Protein AF-A0A3S0G216-F1 (afdb_monomer_lite)

Sequence (243 aa):
MRAVVQGISPVDYKRHALHDLQRDWPETNCYVDLWIEVLSALGHDPVAGLGFTVRQDFQGDQFTFFKFPAADLEALYGAEVLELSIFDDVIGHIEAQVARGRLPMIELDGYYLPDTKGLSYRAEHTKTTVGVNIIDRAAGRLEYFHNAGYFALEGEDFDGLFRRLDSQRDVPDALFPYTEFVKFGPLQRPADLVASAVKLLQRHLARRPAANPIRAYKAAFETHAARLVAAPPAFFHKYTFNV

Structure (mmCIF, N/CA/C/O backbone):
data_AF-A0A3S0G216-F1
#
_entry.id   AF-A0A3S0G216-F1
#
loop_
_atom_site.group_PDB
_atom_site.id
_atom_site.type_symbol
_atom_site.label_atom_id
_atom_site.label_alt_id
_atom_site.label_comp_id
_atom_site.label_asym_id
_atom_site.label_entity_id
_atom_site.label_seq_id
_atom_site.pdbx_PDB_ins_code
_atom_site.Cartn_x
_atom_site.Cartn_y
_atom_site.Cartn_z
_atom_site.occupancy
_atom_site.B_iso_or_equiv
_atom_site.auth_seq_id
_atom_site.auth_comp_id
_atom_site.auth_asym_id
_atom_site.auth_atom_id
_atom_site.pdbx_PDB_model_num
ATOM 1 N N . MET A 1 1 ? -19.139 -11.711 12.186 1.00 69.44 1 MET A N 1
ATOM 2 C CA . MET A 1 1 ? -18.564 -10.691 11.282 1.00 69.44 1 MET A CA 1
ATOM 3 C C . MET A 1 1 ? -18.179 -11.363 9.975 1.00 69.44 1 MET A C 1
ATOM 5 O O . MET A 1 1 ? -17.770 -12.518 10.016 1.00 69.44 1 MET A O 1
ATOM 9 N N . ARG A 1 2 ? -18.357 -10.699 8.829 1.00 86.44 2 ARG A N 1
ATOM 10 C CA . ARG A 1 2 ? -17.951 -11.242 7.524 1.00 86.44 2 ARG A CA 1
ATOM 11 C C . ARG A 1 2 ? -16.538 -10.753 7.213 1.00 86.44 2 ARG A C 1
ATOM 13 O O . ARG A 1 2 ? -16.334 -9.549 7.181 1.00 86.44 2 ARG A O 1
ATOM 20 N N . ALA A 1 3 ? -15.608 -11.674 6.982 1.00 95.06 3 ALA A N 1
ATOM 21 C CA . ALA A 1 3 ? -14.298 -11.350 6.422 1.00 95.06 3 ALA A CA 1
ATOM 22 C C . ALA A 1 3 ? -14.355 -11.276 4.889 1.00 95.06 3 ALA A C 1
ATOM 24 O O . ALA A 1 3 ? -15.171 -11.959 4.258 1.00 95.06 3 ALA A O 1
ATOM 25 N N . VAL A 1 4 ? -13.494 -10.464 4.280 1.00 96.88 4 VAL A N 1
ATOM 26 C CA . VAL A 1 4 ? -13.333 -10.437 2.820 1.00 96.88 4 VAL A CA 1
ATOM 27 C C . VAL A 1 4 ? -12.508 -11.645 2.366 1.00 96.88 4 VAL A C 1
ATOM 29 O O . VAL A 1 4 ? -12.975 -12.453 1.564 1.00 96.88 4 VAL A O 1
ATOM 32 N N . VAL A 1 5 ? -11.324 -11.808 2.950 1.00 96.00 5 VAL A N 1
ATOM 33 C CA . VAL A 1 5 ? -10.427 -12.959 2.845 1.00 96.00 5 VAL A CA 1
ATOM 34 C C . VAL A 1 5 ? -10.669 -13.875 4.043 1.00 96.00 5 VAL A C 1
ATOM 36 O O . VAL A 1 5 ? -10.611 -13.449 5.197 1.00 96.00 5 VAL A O 1
ATOM 39 N N . GLN A 1 6 ? -10.988 -15.135 3.761 1.00 94.38 6 G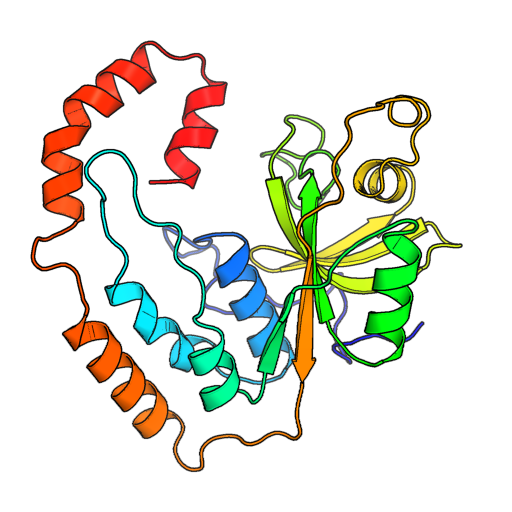LN A N 1
ATOM 40 C CA . GLN A 1 6 ? -11.402 -16.131 4.752 1.00 94.38 6 GLN A CA 1
ATOM 41 C C . GLN A 1 6 ? -10.229 -17.012 5.191 1.00 94.38 6 GLN A C 1
ATOM 43 O O . GLN A 1 6 ? -9.283 -17.209 4.436 1.00 94.38 6 GLN A O 1
ATOM 48 N N . GLY A 1 7 ? -10.334 -17.614 6.380 1.00 93.75 7 GLY A N 1
ATOM 49 C CA . GLY A 1 7 ? -9.401 -18.658 6.828 1.00 93.75 7 GLY A CA 1
ATOM 50 C C . GLY A 1 7 ? -8.024 -18.160 7.275 1.00 93.75 7 GLY A C 1
ATOM 51 O O . GLY A 1 7 ? -7.096 -18.958 7.348 1.00 93.75 7 GLY A O 1
ATOM 52 N N . ILE A 1 8 ? -7.898 -16.869 7.580 1.00 95.88 8 ILE A N 1
ATOM 53 C CA . ILE A 1 8 ? -6.684 -16.252 8.122 1.00 95.88 8 ILE A CA 1
ATOM 54 C C . ILE A 1 8 ? -6.967 -15.654 9.500 1.00 95.88 8 ILE A C 1
ATOM 56 O O . ILE A 1 8 ? -8.107 -15.289 9.794 1.00 95.88 8 ILE A O 1
ATOM 60 N N . SER A 1 9 ? -5.939 -15.538 10.339 1.00 95.62 9 SER A N 1
ATOM 61 C CA . SER A 1 9 ? -6.023 -14.829 11.615 1.00 95.62 9 SER A CA 1
ATOM 62 C C . SER A 1 9 ? -4.759 -13.995 11.847 1.00 95.62 9 SER A C 1
ATOM 64 O O . SER A 1 9 ? -3.682 -14.410 11.421 1.00 95.62 9 SER A O 1
ATOM 66 N N . PRO A 1 10 ? -4.850 -12.841 12.533 1.00 95.75 10 PRO A N 1
ATOM 67 C CA . PRO A 1 10 ? -3.679 -12.012 12.829 1.00 95.75 10 PRO A CA 1
ATOM 68 C C . PRO A 1 10 ? -2.659 -12.689 13.759 1.00 95.75 10 PRO A C 1
ATOM 70 O O . PRO A 1 10 ? -1.491 -12.318 13.771 1.00 95.75 10 PRO A O 1
ATOM 73 N N . VAL A 1 11 ? -3.091 -13.668 14.563 1.00 94.31 11 VAL A N 1
ATOM 74 C CA . VAL A 1 11 ? -2.254 -14.307 15.596 1.00 94.31 11 VAL A CA 1
ATOM 75 C C . VAL A 1 11 ? -1.243 -15.279 14.989 1.00 94.31 11 VAL A C 1
ATOM 77 O O . VAL A 1 11 ? -0.115 -15.388 15.464 1.00 94.31 11 VAL A O 1
ATOM 80 N N . ASP A 1 12 ? -1.651 -15.997 13.950 1.00 93.12 12 ASP A N 1
ATOM 81 C CA . ASP A 1 12 ? -0.895 -17.069 13.303 1.00 93.12 12 ASP A CA 1
ATOM 82 C C . ASP A 1 12 ? -0.613 -16.777 11.823 1.00 93.12 12 ASP A C 1
ATOM 84 O O . ASP A 1 12 ? -0.238 -17.678 11.064 1.00 93.12 12 ASP A O 1
ATOM 88 N N . TYR A 1 13 ? -0.758 -15.511 11.417 1.00 96.25 13 TYR A N 1
ATOM 89 C CA . TYR A 1 13 ? -0.522 -15.087 10.047 1.00 96.25 13 TYR A CA 1
ATOM 90 C C . TYR A 1 13 ? 0.923 -15.358 9.626 1.00 96.25 13 TYR A C 1
ATOM 92 O O . TYR A 1 13 ? 1.884 -14.894 10.246 1.00 96.25 13 TYR A O 1
ATOM 100 N N . LYS A 1 14 ? 1.079 -16.091 8.524 1.00 94.50 14 LYS A N 1
ATOM 101 C CA . LYS A 1 14 ? 2.380 -16.345 7.913 1.00 94.50 14 LYS A CA 1
ATOM 102 C C . LYS A 1 14 ? 2.581 -15.376 6.763 1.00 94.50 14 LYS A C 1
ATOM 104 O O . LYS A 1 14 ? 1.906 -15.485 5.744 1.00 94.50 14 LYS A O 1
ATOM 109 N N . ARG A 1 15 ? 3.539 -14.471 6.946 1.00 95.19 15 ARG A N 1
ATOM 110 C CA . ARG A 1 15 ? 3.974 -13.521 5.920 1.00 95.19 15 ARG A CA 1
ATOM 111 C C . ARG A 1 15 ? 4.454 -14.257 4.678 1.00 95.19 15 ARG A C 1
ATOM 113 O O . ARG A 1 15 ? 5.026 -15.350 4.774 1.00 95.19 15 ARG A O 1
ATOM 120 N N . HIS A 1 16 ? 4.260 -13.645 3.522 1.00 96.31 16 HIS A N 1
ATOM 121 C CA . HIS A 1 16 ? 4.795 -14.161 2.276 1.00 96.31 16 HIS A CA 1
ATOM 122 C C . HIS A 1 16 ? 6.336 -14.178 2.303 1.00 96.31 16 HIS A C 1
ATOM 124 O O . HIS A 1 16 ? 6.970 -13.335 2.932 1.00 96.31 16 HIS A O 1
ATOM 130 N N . ALA A 1 17 ? 6.969 -15.102 1.571 1.00 94.81 17 ALA A N 1
ATOM 131 C CA . ALA A 1 17 ? 8.433 -15.242 1.544 1.00 94.81 17 ALA A CA 1
ATOM 132 C C . ALA A 1 17 ? 9.166 -14.000 0.994 1.00 94.81 17 ALA A C 1
ATOM 134 O O . ALA A 1 17 ? 10.342 -13.783 1.278 1.00 94.81 17 ALA A O 1
ATOM 135 N N . LEU A 1 18 ? 8.475 -13.153 0.222 1.00 94.38 18 LEU A N 1
ATOM 136 C CA . LEU A 1 18 ? 9.023 -11.855 -0.186 1.00 94.38 18 LEU A CA 1
ATOM 137 C C . LEU A 1 18 ? 9.219 -10.902 1.000 1.00 94.38 18 LEU A C 1
ATOM 139 O O . LEU A 1 18 ? 10.043 -10.003 0.897 1.00 94.38 18 LEU A O 1
ATOM 143 N N . HIS A 1 19 ? 8.547 -11.124 2.120 1.00 95.75 19 HIS A N 1
ATOM 144 C CA . HIS A 1 19 ? 8.723 -10.347 3.340 1.00 95.75 19 HIS A CA 1
ATOM 145 C C . HIS A 1 19 ? 9.492 -11.122 4.420 1.00 95.75 19 HIS A C 1
ATOM 147 O O . HIS A 1 19 ? 9.350 -10.858 5.617 1.00 95.75 19 HIS A O 1
ATOM 153 N N . ASP A 1 20 ? 10.301 -12.108 4.013 1.00 92.44 20 ASP A N 1
ATOM 154 C CA . ASP A 1 20 ? 11.229 -12.784 4.917 1.00 92.44 20 ASP A CA 1
ATOM 155 C C . ASP A 1 20 ? 12.220 -11.766 5.502 1.00 92.44 20 ASP A C 1
ATOM 157 O O . ASP A 1 20 ? 12.903 -11.045 4.774 1.00 92.44 20 ASP A O 1
ATOM 161 N N . LEU A 1 21 ? 12.308 -11.735 6.832 1.00 88.69 21 LEU A N 1
ATOM 162 C CA . LEU A 1 21 ? 13.160 -10.821 7.592 1.00 88.69 21 LEU A CA 1
ATOM 163 C C . LEU A 1 21 ? 14.664 -11.068 7.390 1.00 88.69 21 LEU A C 1
ATOM 165 O O . LEU A 1 21 ? 15.467 -10.252 7.828 1.00 88.69 21 LEU A O 1
ATOM 169 N N . GLN A 1 22 ? 15.057 -12.178 6.757 1.00 91.12 22 GLN A N 1
ATOM 170 C CA . GLN A 1 22 ? 16.443 -12.428 6.343 1.00 91.12 22 GLN A CA 1
ATOM 171 C C . GLN A 1 22 ? 16.835 -11.690 5.055 1.00 91.12 22 GLN A C 1
ATOM 173 O O . GLN A 1 22 ? 18.002 -11.720 4.666 1.00 91.12 22 GLN A O 1
ATOM 178 N N . ARG A 1 23 ? 15.885 -11.054 4.360 1.00 88.75 23 ARG A N 1
ATOM 179 C CA . ARG A 1 23 ? 16.182 -10.211 3.197 1.00 88.75 23 ARG A CA 1
ATOM 180 C C . ARG A 1 23 ? 16.697 -8.849 3.657 1.00 88.75 23 ARG A C 1
ATOM 182 O O . ARG A 1 23 ? 16.214 -8.309 4.644 1.00 88.75 23 ARG A O 1
ATOM 189 N N . ASP A 1 24 ? 17.604 -8.263 2.878 1.00 83.62 24 ASP A N 1
ATOM 190 C CA . ASP A 1 24 ? 18.144 -6.921 3.150 1.00 83.62 24 ASP A CA 1
ATOM 191 C C . ASP A 1 24 ? 17.050 -5.835 3.147 1.00 83.62 24 ASP A C 1
ATOM 193 O O . ASP A 1 24 ? 17.101 -4.889 3.931 1.00 83.62 24 ASP A O 1
ATOM 197 N N . TRP A 1 25 ? 16.037 -6.002 2.288 1.00 80.00 25 TRP A N 1
ATOM 198 C CA . TRP A 1 25 ? 14.864 -5.127 2.182 1.00 80.00 25 TRP A CA 1
ATOM 199 C C . TRP A 1 25 ? 13.593 -5.983 2.180 1.00 80.00 25 TRP A C 1
ATOM 201 O O . TRP A 1 25 ? 13.133 -6.398 1.110 1.00 80.00 25 TRP A O 1
ATOM 211 N N . PRO A 1 26 ? 13.072 -6.337 3.368 1.00 80.69 26 PRO A N 1
ATOM 212 C CA . PRO A 1 26 ? 11.880 -7.168 3.489 1.00 80.69 26 PRO A CA 1
ATOM 213 C C . PRO A 1 26 ? 10.601 -6.397 3.155 1.00 80.69 26 PRO A C 1
ATOM 215 O O . PRO A 1 26 ? 9.633 -7.020 2.752 1.00 80.69 26 PRO A O 1
ATOM 218 N N . GLU A 1 27 ? 10.595 -5.073 3.291 1.00 80.94 27 GLU A N 1
ATOM 219 C CA . GLU A 1 27 ? 9.492 -4.188 2.903 1.00 80.94 27 GLU A CA 1
ATOM 220 C C . GLU A 1 27 ? 9.953 -3.273 1.766 1.00 80.94 27 GLU A C 1
ATOM 222 O O . GLU A 1 27 ? 11.140 -2.948 1.653 1.00 80.94 27 GLU A O 1
ATOM 227 N N . THR A 1 28 ? 9.015 -2.876 0.909 1.00 81.94 28 THR A N 1
ATOM 228 C CA . THR A 1 28 ? 9.272 -2.011 -0.244 1.00 81.94 28 THR A CA 1
ATOM 229 C C . THR A 1 28 ? 8.452 -0.731 -0.178 1.00 81.94 28 THR A C 1
ATOM 231 O O . THR A 1 28 ? 9.014 0.360 -0.148 1.00 81.94 28 THR A O 1
ATOM 234 N N . ASN A 1 29 ? 7.126 -0.848 -0.149 1.00 90.06 29 ASN A N 1
ATOM 235 C CA . ASN A 1 29 ? 6.199 0.238 0.130 1.00 90.06 29 ASN A CA 1
ATOM 236 C C . ASN A 1 29 ? 4.839 -0.329 0.548 1.00 90.06 29 ASN A C 1
ATOM 238 O O . ASN A 1 29 ? 4.445 -1.420 0.129 1.00 90.06 29 ASN A O 1
ATOM 242 N N . CYS A 1 30 ? 4.072 0.468 1.293 1.00 91.44 30 CYS A N 1
ATOM 243 C CA . CYS A 1 30 ? 2.825 0.017 1.906 1.00 91.44 30 CYS A CA 1
ATOM 244 C C . CYS A 1 30 ? 1.762 -0.492 0.929 1.00 91.44 30 CYS A C 1
ATOM 246 O O . CYS A 1 30 ? 0.931 -1.308 1.312 1.00 91.44 30 CYS A O 1
ATOM 248 N N . TYR A 1 31 ? 1.780 -0.048 -0.330 1.00 95.19 31 TYR A N 1
ATOM 249 C CA . TYR A 1 31 ? 0.811 -0.484 -1.330 1.00 95.19 31 TYR A CA 1
ATOM 250 C C . TYR A 1 31 ? 1.183 -1.842 -1.932 1.00 95.19 31 TYR A C 1
ATOM 252 O O . TYR A 1 31 ? 0.342 -2.732 -2.046 1.00 95.19 31 TYR A O 1
ATOM 260 N N . VAL A 1 32 ? 2.442 -2.002 -2.345 1.00 96.19 32 VAL A N 1
ATOM 261 C CA . VAL A 1 32 ? 2.932 -3.234 -2.975 1.00 96.19 32 VAL A CA 1
ATOM 262 C C . VAL A 1 32 ? 2.994 -4.371 -1.967 1.00 96.19 32 VAL A C 1
ATOM 264 O O . VAL A 1 32 ? 2.527 -5.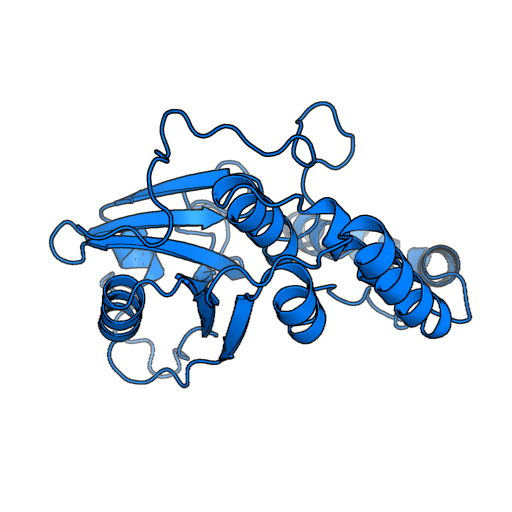465 -2.279 1.00 96.19 32 VAL A O 1
ATOM 267 N N . ASP A 1 33 ? 3.497 -4.103 -0.765 1.00 96.06 33 ASP A N 1
ATOM 268 C CA . ASP A 1 33 ? 3.635 -5.117 0.280 1.00 96.06 33 ASP A CA 1
ATOM 269 C C . ASP A 1 33 ? 2.252 -5.625 0.729 1.00 96.06 33 ASP A C 1
ATOM 271 O O . ASP A 1 33 ? 2.009 -6.833 0.772 1.00 96.06 33 ASP A O 1
ATOM 275 N N . LEU A 1 34 ? 1.280 -4.719 0.908 1.00 97.31 34 LEU A N 1
ATOM 276 C CA . LEU A 1 34 ? -0.115 -5.085 1.176 1.00 97.31 34 LEU A CA 1
ATOM 277 C C . LEU A 1 34 ? -0.672 -6.005 0.083 1.00 97.31 34 LEU A C 1
ATOM 279 O O . LEU A 1 34 ? -1.271 -7.036 0.390 1.00 97.31 34 LEU A O 1
ATOM 283 N N . TRP A 1 35 ? -0.470 -5.668 -1.195 1.00 97.94 35 TRP A N 1
ATOM 284 C CA . TRP A 1 35 ? -0.937 -6.506 -2.302 1.00 97.94 35 TRP A CA 1
ATOM 285 C C . TRP A 1 35 ? -0.253 -7.871 -2.345 1.00 97.94 35 TRP A C 1
ATOM 287 O O . TRP A 1 35 ? -0.918 -8.860 -2.651 1.00 97.94 35 TRP A O 1
ATOM 297 N N . ILE A 1 36 ? 1.041 -7.951 -2.021 1.00 97.81 36 ILE A N 1
ATOM 298 C CA . ILE A 1 36 ? 1.755 -9.228 -1.901 1.00 97.81 36 ILE A CA 1
ATOM 299 C C . ILE A 1 36 ? 1.044 -10.125 -0.881 1.00 97.81 36 ILE A C 1
ATOM 301 O O . ILE A 1 36 ? 0.778 -11.292 -1.179 1.00 97.81 36 ILE A O 1
ATOM 305 N N . GLU A 1 37 ? 0.680 -9.581 0.281 1.00 98.06 37 GLU A N 1
ATOM 306 C CA . GLU A 1 37 ? -0.008 -10.337 1.328 1.00 98.06 37 GLU A CA 1
ATOM 307 C C . GLU A 1 37 ? -1.447 -10.703 0.955 1.00 98.06 37 GLU A C 1
ATOM 309 O O . GLU A 1 37 ? -1.843 -11.858 1.110 1.00 98.06 37 GLU A O 1
ATOM 314 N N . VAL A 1 38 ? -2.216 -9.777 0.378 1.00 97.69 38 VAL A N 1
ATOM 315 C CA . VAL A 1 38 ? -3.588 -10.054 -0.084 1.00 97.69 38 VAL A CA 1
ATOM 316 C C . VAL A 1 38 ? -3.603 -11.157 -1.146 1.00 97.69 38 VAL A C 1
ATOM 318 O O . VAL A 1 38 ? -4.402 -12.091 -1.054 1.00 97.69 38 VAL A O 1
ATOM 321 N N . LEU A 1 39 ? -2.718 -11.087 -2.145 1.00 96.44 39 LEU A N 1
ATOM 322 C CA . LEU A 1 39 ? -2.627 -12.102 -3.199 1.00 96.44 39 LEU A CA 1
ATOM 323 C C . LEU A 1 39 ? -2.196 -13.458 -2.633 1.00 96.44 39 LEU A C 1
ATOM 325 O O . LEU A 1 39 ? -2.815 -14.473 -2.959 1.00 96.44 39 LEU A O 1
ATOM 329 N N . SER A 1 40 ? -1.195 -13.469 -1.750 1.00 96.50 40 SER A N 1
ATOM 330 C CA . SER A 1 40 ? -0.729 -14.674 -1.056 1.00 96.50 40 SER A CA 1
ATOM 331 C C . SER A 1 40 ? -1.852 -15.329 -0.244 1.00 96.50 40 SER A C 1
ATOM 333 O O . SER A 1 40 ? -2.110 -16.526 -0.390 1.00 96.50 40 SER A O 1
ATOM 335 N N . ALA A 1 41 ? -2.594 -14.543 0.543 1.00 96.19 41 ALA A N 1
ATOM 336 C CA . ALA A 1 41 ? -3.713 -15.023 1.353 1.00 96.19 41 ALA A CA 1
ATOM 337 C C . ALA A 1 41 ? -4.880 -15.568 0.506 1.00 96.19 41 ALA A C 1
ATOM 339 O O . ALA A 1 41 ? -5.598 -16.469 0.938 1.00 96.19 41 ALA A O 1
ATOM 340 N N . LEU A 1 42 ? -5.046 -15.072 -0.724 1.00 94.12 42 LEU A N 1
ATOM 341 C CA . LEU A 1 42 ? -5.991 -15.599 -1.717 1.00 94.12 42 LEU A CA 1
ATOM 342 C C . LEU A 1 42 ? -5.443 -16.808 -2.509 1.00 94.12 42 LEU A C 1
ATOM 344 O O . LEU A 1 42 ? -6.120 -17.335 -3.396 1.00 94.12 42 LEU A O 1
ATOM 348 N N . GLY A 1 43 ? -4.226 -17.270 -2.206 1.00 92.94 43 GLY A N 1
ATOM 349 C CA . GLY A 1 43 ? -3.586 -18.410 -2.863 1.00 92.94 43 GLY A CA 1
ATOM 350 C C . GLY A 1 43 ? -3.112 -18.116 -4.289 1.00 92.94 43 GLY A C 1
ATOM 351 O O . GLY A 1 43 ? -3.099 -19.020 -5.133 1.00 92.94 43 GLY A O 1
ATOM 352 N N . HIS A 1 44 ? -2.786 -16.856 -4.580 1.00 93.75 44 HIS A N 1
ATOM 353 C CA . HIS A 1 44 ? -2.135 -16.421 -5.812 1.00 93.75 44 HIS A CA 1
ATOM 354 C C . HIS A 1 44 ? -0.632 -16.232 -5.598 1.00 93.75 44 HIS A C 1
ATOM 356 O O . HIS A 1 44 ? -0.187 -15.934 -4.495 1.00 93.75 44 HIS A O 1
ATOM 362 N N . ASP A 1 45 ? 0.144 -16.380 -6.671 1.00 94.88 45 ASP A N 1
ATOM 363 C CA . ASP A 1 45 ? 1.563 -16.024 -6.670 1.00 94.88 45 ASP A CA 1
ATOM 364 C C . ASP A 1 45 ? 1.712 -14.518 -6.951 1.00 94.88 45 ASP A C 1
ATOM 366 O O . ASP A 1 45 ? 1.454 -14.101 -8.085 1.00 94.88 45 ASP A O 1
ATOM 370 N N . PRO A 1 46 ? 2.128 -13.694 -5.971 1.00 95.88 46 PRO A N 1
ATOM 371 C CA . PRO A 1 46 ? 2.283 -12.259 -6.174 1.00 95.88 46 PRO A CA 1
ATOM 372 C C . PRO A 1 46 ? 3.450 -11.908 -7.109 1.00 95.88 46 PRO A C 1
ATOM 374 O O . PRO A 1 46 ? 3.421 -10.849 -7.743 1.00 95.88 46 PRO A O 1
ATOM 377 N N . VAL A 1 47 ? 4.456 -12.784 -7.248 1.00 96.25 47 VAL A N 1
ATOM 378 C CA . VAL A 1 47 ? 5.659 -12.536 -8.063 1.00 96.25 47 VAL A CA 1
ATOM 379 C C . VAL A 1 47 ? 5.295 -12.330 -9.531 1.00 96.25 47 VAL A C 1
ATOM 381 O O . VAL A 1 47 ? 5.881 -11.473 -10.198 1.00 96.25 47 VAL A O 1
ATOM 384 N N . ALA A 1 48 ? 4.279 -13.046 -10.022 1.00 96.00 48 ALA A N 1
ATOM 385 C CA . ALA A 1 48 ? 3.787 -12.937 -11.394 1.00 96.00 48 ALA A CA 1
ATOM 386 C C . ALA A 1 48 ? 3.372 -11.503 -11.777 1.00 96.00 48 ALA A C 1
ATOM 388 O O . ALA A 1 48 ? 3.469 -11.115 -12.942 1.00 96.00 48 ALA A O 1
ATOM 389 N N . GLY A 1 49 ? 2.946 -10.701 -10.798 1.00 96.12 49 GLY A N 1
ATOM 390 C CA . GLY A 1 49 ? 2.494 -9.329 -11.003 1.00 96.12 49 GLY A CA 1
ATOM 391 C C . GLY A 1 49 ? 3.579 -8.271 -10.834 1.00 96.12 49 GLY A C 1
ATOM 392 O O . GLY A 1 49 ? 3.309 -7.112 -11.116 1.00 96.12 49 GLY A O 1
ATOM 393 N N . LEU A 1 50 ? 4.799 -8.617 -10.412 1.00 97.00 50 LEU A N 1
ATOM 394 C CA . LEU A 1 50 ? 5.841 -7.631 -10.077 1.00 97.00 50 LEU A CA 1
ATOM 395 C C . LEU A 1 50 ? 6.607 -7.079 -11.288 1.00 97.00 50 LEU A C 1
ATOM 397 O O . LEU A 1 50 ? 7.483 -6.227 -11.132 1.00 97.00 50 LEU A O 1
ATOM 401 N N . GLY A 1 51 ? 6.279 -7.508 -12.510 1.00 97.31 51 GLY A N 1
ATOM 402 C CA . GLY A 1 51 ? 6.988 -7.092 -13.725 1.00 97.31 51 GLY A CA 1
ATOM 403 C C . GLY A 1 51 ? 6.971 -5.582 -14.002 1.00 97.31 51 GLY A C 1
ATOM 404 O O . GLY A 1 51 ? 7.839 -5.088 -14.716 1.00 97.31 51 GLY A O 1
ATOM 405 N N . PHE A 1 52 ? 6.026 -4.827 -13.432 1.00 97.25 52 PHE A N 1
ATOM 406 C CA . PHE A 1 52 ? 5.966 -3.367 -13.573 1.00 97.25 52 PHE A CA 1
ATOM 407 C C . PHE A 1 52 ? 7.105 -2.631 -12.852 1.00 97.25 52 PHE A C 1
ATOM 409 O O . PHE A 1 52 ? 7.405 -1.496 -13.219 1.00 97.25 52 PHE A O 1
ATOM 416 N N . THR A 1 53 ? 7.757 -3.259 -11.867 1.00 95.62 53 THR A N 1
ATOM 417 C CA . THR A 1 53 ? 8.825 -2.646 -11.049 1.00 95.62 53 THR A CA 1
ATOM 418 C C . THR A 1 53 ? 10.013 -2.158 -11.878 1.00 95.62 53 THR A C 1
ATOM 420 O O . THR A 1 53 ? 10.630 -1.155 -11.535 1.00 95.62 53 THR A O 1
ATOM 423 N N . VAL A 1 54 ? 10.265 -2.757 -13.049 1.00 96.81 54 VAL A N 1
ATOM 424 C CA . VAL A 1 54 ? 11.291 -2.296 -14.007 1.00 96.81 54 VAL A CA 1
ATOM 425 C C . VAL A 1 54 ? 11.050 -0.877 -14.541 1.00 96.81 54 VAL A C 1
ATOM 427 O O . VAL A 1 54 ? 11.902 -0.330 -15.239 1.00 96.81 54 VAL A O 1
ATOM 430 N N . ARG A 1 55 ? 9.872 -0.298 -14.275 1.00 96.31 55 ARG A N 1
ATOM 431 C CA . ARG A 1 55 ? 9.500 1.067 -14.659 1.00 96.31 55 ARG A CA 1
ATOM 432 C C . ARG A 1 55 ? 9.759 2.105 -13.572 1.00 96.31 55 ARG A C 1
ATOM 434 O O . ARG A 1 55 ? 9.526 3.277 -13.850 1.00 96.31 55 ARG A O 1
ATOM 441 N N . GLN A 1 56 ? 10.189 1.704 -12.373 1.00 95.19 56 GLN A N 1
ATOM 442 C CA . GLN A 1 56 ? 10.552 2.659 -11.330 1.00 95.19 56 GLN A CA 1
ATOM 443 C C . GLN A 1 56 ? 11.653 3.587 -11.852 1.00 95.19 56 GLN A C 1
ATOM 445 O O . GLN A 1 56 ? 12.629 3.130 -12.450 1.00 95.19 56 GLN A O 1
ATOM 450 N N . ASP A 1 57 ? 11.472 4.886 -11.648 1.00 96.12 57 ASP A N 1
ATOM 451 C CA . ASP A 1 57 ? 12.337 5.911 -12.215 1.00 96.12 57 ASP A CA 1
ATOM 452 C C . ASP A 1 57 ? 12.683 6.986 -11.186 1.00 96.12 57 ASP A C 1
ATOM 454 O O . ASP A 1 57 ? 11.969 7.155 -10.200 1.00 96.12 57 ASP A O 1
ATOM 458 N N . PHE A 1 58 ? 13.745 7.742 -11.450 1.00 96.56 58 PHE A N 1
ATOM 459 C CA . PHE A 1 58 ? 14.113 8.938 -10.702 1.00 96.56 58 PHE A CA 1
ATOM 460 C C . PHE A 1 58 ? 13.813 10.176 -11.555 1.00 96.56 58 PHE A C 1
ATOM 462 O O . PHE A 1 58 ? 14.430 10.373 -12.600 1.00 96.56 58 PHE A O 1
ATOM 469 N N . GLN A 1 59 ? 12.881 11.023 -11.112 1.00 95.25 59 GLN A N 1
ATOM 470 C CA . GLN A 1 59 ? 12.357 12.153 -11.899 1.00 95.25 59 GLN A CA 1
ATOM 471 C C . GLN A 1 59 ? 13.220 13.429 -11.825 1.00 95.25 59 GLN A C 1
ATOM 473 O O . GLN A 1 59 ? 12.807 14.495 -12.274 1.00 95.25 59 GLN A O 1
ATOM 478 N N . GLY A 1 60 ? 14.442 13.322 -11.294 1.00 92.94 60 GLY A N 1
ATOM 479 C CA . GLY A 1 60 ? 15.377 14.437 -11.111 1.00 92.94 60 GLY A CA 1
ATOM 480 C C . GLY A 1 60 ? 15.408 14.985 -9.684 1.00 92.94 60 GLY A C 1
ATOM 481 O O . GLY A 1 60 ? 16.408 15.576 -9.283 1.00 92.94 60 GLY A O 1
ATOM 482 N N . ASP A 1 61 ? 14.359 14.735 -8.907 1.00 91.38 61 ASP A N 1
ATOM 483 C CA . ASP A 1 61 ? 14.211 15.141 -7.509 1.00 91.38 61 ASP A CA 1
ATOM 484 C C . ASP A 1 61 ? 13.825 13.974 -6.585 1.00 91.38 61 ASP A C 1
ATOM 486 O O . ASP A 1 61 ? 14.321 13.887 -5.463 1.00 91.38 61 ASP A O 1
ATOM 490 N N . GLN A 1 62 ? 12.980 13.055 -7.050 1.00 93.12 62 GLN A N 1
ATOM 491 C CA . GLN A 1 62 ? 12.473 11.929 -6.266 1.00 93.12 62 GLN A CA 1
ATOM 492 C C . GLN A 1 62 ? 12.249 10.680 -7.122 1.00 93.12 62 GLN A C 1
ATOM 494 O O . GLN A 1 62 ? 12.081 10.754 -8.345 1.00 93.12 62 GLN A O 1
ATOM 499 N N . PHE A 1 63 ? 12.241 9.514 -6.474 1.00 94.38 63 PHE A N 1
ATOM 500 C CA . PHE A 1 63 ? 11.814 8.283 -7.126 1.00 94.38 63 PHE A CA 1
ATOM 501 C C . PHE A 1 63 ? 10.295 8.266 -7.303 1.00 94.38 63 PHE A C 1
ATOM 503 O O . PHE A 1 63 ? 9.536 8.768 -6.475 1.00 94.38 63 PHE A O 1
ATOM 510 N N . THR A 1 64 ? 9.829 7.665 -8.393 1.00 94.00 64 THR A N 1
ATOM 511 C CA . THR A 1 64 ? 8.403 7.401 -8.589 1.00 94.00 64 THR A CA 1
ATOM 512 C C . THR A 1 64 ? 7.908 6.396 -7.549 1.00 94.00 64 THR A C 1
ATOM 514 O O . THR A 1 64 ? 8.495 5.319 -7.417 1.00 94.00 64 THR A O 1
ATOM 517 N N . PHE A 1 65 ? 6.783 6.688 -6.893 1.00 90.94 65 PHE A N 1
ATOM 518 C CA . PHE A 1 65 ? 6.086 5.714 -6.053 1.00 90.94 65 PHE A CA 1
ATOM 519 C C . PHE A 1 65 ? 5.427 4.649 -6.941 1.00 90.94 65 PHE A C 1
ATOM 521 O O . PHE A 1 65 ? 4.498 4.943 -7.698 1.00 90.94 65 PHE A O 1
ATOM 528 N N . PHE A 1 66 ? 5.934 3.418 -6.904 1.00 91.06 66 PHE A N 1
ATOM 529 C CA . PHE A 1 66 ? 5.460 2.344 -7.772 1.00 91.06 66 PHE A CA 1
ATOM 530 C C . PHE A 1 66 ? 4.312 1.576 -7.108 1.00 91.06 66 PHE A C 1
ATOM 532 O O . PHE A 1 66 ? 4.402 1.142 -5.963 1.00 91.06 66 PHE A O 1
ATOM 539 N N . LYS A 1 67 ? 3.231 1.386 -7.865 1.00 94.81 67 LYS A N 1
ATOM 540 C CA . LYS A 1 67 ? 2.051 0.606 -7.482 1.00 94.81 67 LYS A CA 1
ATOM 541 C C . LYS A 1 67 ? 1.774 -0.435 -8.556 1.00 94.81 67 LYS A C 1
ATOM 543 O O . LYS A 1 67 ? 2.060 -0.184 -9.731 1.00 94.81 67 LYS A O 1
ATOM 548 N N . PHE A 1 68 ? 1.181 -1.563 -8.169 1.00 96.50 68 PHE A N 1
ATOM 549 C CA . PHE A 1 68 ? 0.624 -2.498 -9.140 1.00 96.50 68 PHE A CA 1
ATOM 550 C C . PHE A 1 68 ? -0.327 -1.747 -10.088 1.00 96.50 68 PHE A C 1
ATOM 552 O O . PHE A 1 68 ? -1.246 -1.073 -9.616 1.00 96.50 68 PHE A O 1
ATOM 559 N N . PRO A 1 69 ? -0.142 -1.828 -11.417 1.00 96.81 69 PRO A N 1
ATOM 560 C CA . PRO A 1 69 ? -1.123 -1.284 -12.342 1.00 96.81 69 PRO A CA 1
ATOM 561 C C . PRO A 1 69 ? -2.450 -2.037 -12.192 1.00 96.81 69 PRO A C 1
ATOM 563 O O . PRO A 1 69 ? -2.463 -3.264 -12.276 1.00 96.81 69 PRO A O 1
ATOM 566 N N . ALA A 1 70 ? -3.570 -1.323 -12.044 1.00 96.06 70 ALA A N 1
ATOM 567 C CA . ALA A 1 70 ? -4.893 -1.943 -11.892 1.00 96.06 70 ALA A CA 1
ATOM 568 C C . ALA A 1 70 ? -5.211 -2.947 -13.018 1.00 96.06 70 ALA A C 1
ATOM 570 O O . ALA A 1 70 ? -5.689 -4.045 -12.760 1.00 96.06 70 ALA A O 1
ATOM 571 N N . ALA A 1 71 ? -4.839 -2.618 -14.260 1.00 94.75 71 ALA A N 1
ATOM 572 C CA . ALA A 1 71 ? -5.023 -3.506 -15.410 1.00 94.75 71 ALA A CA 1
ATOM 573 C C . ALA A 1 71 ? -4.206 -4.811 -15.324 1.00 94.75 71 ALA A C 1
ATOM 575 O O . ALA A 1 71 ? -4.605 -5.820 -15.899 1.00 94.75 71 ALA A O 1
ATOM 576 N N . ASP A 1 72 ? -3.062 -4.805 -14.638 1.00 95.81 72 ASP A N 1
ATOM 577 C CA . ASP A 1 72 ? -2.251 -6.009 -14.451 1.00 95.81 72 ASP A CA 1
ATOM 578 C C . ASP A 1 72 ? -2.847 -6.891 -13.346 1.00 95.81 72 ASP A C 1
ATOM 580 O O . ASP A 1 72 ? -2.894 -8.111 -13.503 1.00 95.81 72 ASP A O 1
ATOM 584 N N . LEU A 1 73 ? -3.346 -6.279 -12.262 1.00 95.50 73 LEU A N 1
ATOM 585 C CA . LEU A 1 73 ? -4.077 -6.981 -11.200 1.00 95.50 73 LEU A CA 1
ATOM 586 C C . LEU A 1 73 ? -5.343 -7.651 -11.742 1.00 95.50 73 LEU A C 1
ATOM 588 O O . LEU A 1 73 ? -5.604 -8.821 -11.455 1.00 95.50 73 LEU A O 1
ATOM 592 N N . GLU A 1 74 ? -6.090 -6.936 -12.578 1.00 93.62 74 GLU A N 1
ATOM 593 C CA . GLU A 1 74 ? -7.268 -7.467 -13.253 1.00 93.62 74 GLU A CA 1
ATOM 594 C C . GLU A 1 74 ? -6.887 -8.627 -14.186 1.00 93.62 74 GLU A C 1
ATOM 596 O O . GLU A 1 74 ? -7.470 -9.706 -14.096 1.00 93.62 74 GLU A O 1
ATOM 601 N N . ALA A 1 75 ? -5.863 -8.451 -15.030 1.00 92.25 75 ALA A N 1
ATOM 602 C CA . ALA A 1 75 ? -5.462 -9.458 -16.013 1.00 92.25 75 ALA A CA 1
ATOM 603 C C . ALA A 1 75 ? -4.877 -10.744 -15.401 1.00 92.25 75 ALA A C 1
ATOM 605 O O . ALA A 1 75 ? -5.038 -11.818 -15.980 1.00 92.25 75 ALA A O 1
ATOM 606 N N . LEU A 1 76 ? -4.161 -10.650 -14.276 1.00 93.62 76 LEU A N 1
ATOM 607 C CA . LEU A 1 76 ? -3.504 -11.802 -13.645 1.00 93.62 76 LEU A CA 1
ATOM 608 C C . LEU A 1 76 ? -4.367 -12.477 -12.578 1.00 93.62 76 LEU A C 1
ATOM 610 O O . LEU A 1 76 ? -4.279 -13.695 -12.399 1.00 93.62 76 LEU A O 1
ATOM 614 N N . TYR A 1 77 ? -5.177 -11.698 -11.861 1.00 93.06 77 TYR A N 1
ATOM 615 C CA . TYR A 1 77 ? -5.847 -12.155 -10.644 1.00 93.06 77 TYR A CA 1
ATOM 616 C C . TYR A 1 77 ? -7.361 -11.927 -10.658 1.00 93.06 77 TYR A C 1
ATOM 618 O O . TYR A 1 77 ? -8.043 -12.373 -9.739 1.00 93.06 77 TYR A O 1
ATOM 626 N N . GLY A 1 78 ? -7.911 -11.257 -11.679 1.00 92.62 78 GLY A N 1
ATOM 627 C CA . GLY A 1 78 ? -9.327 -10.880 -11.707 1.00 92.62 78 GLY A CA 1
ATOM 628 C C . GLY A 1 78 ? -9.699 -9.878 -10.609 1.00 92.62 78 GLY A C 1
ATOM 629 O O . GLY A 1 78 ? -10.858 -9.825 -10.192 1.00 92.62 78 GLY A O 1
ATOM 630 N N . ALA A 1 79 ? -8.715 -9.129 -10.103 1.00 94.75 79 ALA A N 1
ATOM 631 C CA . ALA A 1 79 ? -8.896 -8.118 -9.073 1.00 94.75 79 ALA A CA 1
ATOM 632 C C . ALA A 1 79 ? -9.130 -6.751 -9.728 1.00 94.75 79 ALA A C 1
ATOM 634 O O . ALA A 1 79 ? -8.200 -6.129 -10.239 1.00 94.75 79 ALA A O 1
ATOM 635 N N . GLU A 1 80 ? -10.379 -6.290 -9.719 1.00 96.00 80 GLU A N 1
ATOM 636 C CA . GLU A 1 80 ? -10.746 -4.964 -10.222 1.00 96.00 80 GLU A CA 1
ATOM 637 C C . GLU A 1 80 ? -10.564 -3.935 -9.100 1.00 96.00 80 GLU A C 1
ATOM 639 O O . GLU A 1 80 ? -11.236 -4.015 -8.066 1.00 96.00 80 GLU A O 1
ATOM 644 N N . VAL A 1 81 ? -9.665 -2.971 -9.312 1.00 97.31 81 VAL A N 1
ATOM 645 C CA . VAL A 1 81 ? -9.385 -1.875 -8.374 1.00 97.31 81 VAL A CA 1
ATOM 646 C C . VAL A 1 81 ? -10.102 -0.616 -8.839 1.00 97.31 81 VAL A C 1
ATOM 648 O O . VAL A 1 81 ? -9.925 -0.176 -9.976 1.00 97.31 81 VAL A O 1
ATOM 651 N N . LEU A 1 82 ? -10.916 -0.037 -7.960 1.00 97.19 82 LEU A N 1
ATOM 652 C CA . LEU A 1 82 ? -11.693 1.170 -8.232 1.00 97.19 82 LEU A CA 1
ATOM 653 C C . LEU A 1 82 ? -11.607 2.126 -7.048 1.00 97.19 82 LEU A C 1
ATOM 655 O O . LEU A 1 82 ? -11.617 1.694 -5.899 1.00 97.19 82 LEU A O 1
ATOM 659 N N . GLU A 1 83 ? -11.606 3.425 -7.317 1.00 97.19 83 GLU A N 1
ATOM 660 C CA . GLU A 1 83 ? -11.679 4.436 -6.262 1.00 97.19 83 GLU A CA 1
ATOM 661 C C . GLU A 1 83 ? -13.100 4.546 -5.692 1.00 97.19 83 GLU A C 1
ATOM 663 O O . GLU A 1 83 ? -14.096 4.423 -6.415 1.00 97.19 83 GLU A O 1
ATOM 668 N N . LEU A 1 84 ? -13.204 4.794 -4.385 1.00 93.69 84 LEU A N 1
ATOM 669 C CA . LEU A 1 84 ? -14.447 5.204 -3.741 1.00 93.69 84 LEU A CA 1
ATOM 670 C C . LEU A 1 84 ? -14.468 6.722 -3.611 1.00 93.69 84 LEU A C 1
ATOM 672 O O . LEU A 1 84 ? -13.601 7.322 -2.981 1.00 93.69 84 LEU A O 1
ATOM 676 N N . SER A 1 85 ? -15.523 7.343 -4.130 1.00 94.06 85 SER A N 1
ATOM 677 C CA . SER A 1 85 ? -15.870 8.709 -3.749 1.00 94.06 85 SER A CA 1
ATOM 678 C C . SER A 1 85 ? -16.423 8.685 -2.327 1.00 94.06 85 SER A C 1
ATOM 680 O O . SER A 1 85 ? -17.588 8.347 -2.123 1.00 94.06 85 SER A O 1
ATOM 682 N N . ILE A 1 86 ? -15.565 8.976 -1.352 1.00 93.88 86 ILE A N 1
ATOM 683 C CA . ILE A 1 86 ? -15.933 8.998 0.062 1.00 93.88 86 ILE A CA 1
ATOM 684 C C . ILE A 1 86 ? -16.597 10.325 0.412 1.00 93.88 86 ILE A C 1
ATOM 686 O O . ILE A 1 86 ? -16.108 11.401 0.065 1.00 93.88 86 ILE A O 1
ATOM 690 N N . PHE A 1 87 ? -17.711 10.217 1.121 1.00 90.50 87 PHE A N 1
ATOM 691 C CA . PHE A 1 87 ? -18.426 11.307 1.761 1.00 90.50 87 PHE A CA 1
ATOM 692 C C . PHE A 1 87 ? -18.892 10.826 3.148 1.00 90.50 87 PHE A C 1
ATOM 694 O O . PHE A 1 87 ? -18.637 9.684 3.514 1.00 90.50 87 PHE A O 1
ATOM 701 N N . ASP A 1 88 ? -19.474 11.728 3.939 1.00 90.56 88 ASP A N 1
ATOM 702 C CA . ASP A 1 88 ? -20.097 11.458 5.246 1.00 90.56 88 ASP A CA 1
ATOM 703 C C . ASP A 1 88 ? -19.402 10.440 6.194 1.00 90.56 88 ASP A C 1
ATOM 705 O O . ASP A 1 88 ? -18.435 10.789 6.872 1.00 90.56 88 ASP A O 1
ATOM 709 N N . ASP A 1 89 ? -19.934 9.222 6.320 1.00 93.62 89 ASP A N 1
ATOM 710 C CA . ASP A 1 89 ? -19.552 8.172 7.261 1.00 93.62 89 ASP A CA 1
ATOM 711 C C . ASP A 1 89 ? -18.602 7.164 6.601 1.00 93.62 89 ASP A C 1
ATOM 713 O O . ASP A 1 89 ? -19.004 6.129 6.055 1.00 93.62 89 ASP A O 1
ATOM 717 N N . VAL A 1 90 ? -17.303 7.442 6.734 1.00 94.88 90 VAL A N 1
ATOM 718 C CA . VAL A 1 90 ? -16.209 6.578 6.260 1.00 94.88 90 VAL A CA 1
ATOM 719 C C . VAL A 1 90 ? -16.366 5.135 6.747 1.00 94.88 90 VAL A C 1
ATOM 721 O O . VAL A 1 90 ? -16.237 4.200 5.953 1.00 94.88 90 VAL A O 1
ATOM 724 N N . ILE A 1 91 ? -16.680 4.932 8.032 1.00 96.75 91 ILE A N 1
ATOM 725 C CA . ILE A 1 91 ? -16.823 3.585 8.602 1.00 96.75 91 ILE A CA 1
ATOM 726 C C . ILE A 1 91 ? -17.993 2.864 7.924 1.00 96.75 91 ILE A C 1
ATOM 728 O O . ILE A 1 91 ? -17.884 1.683 7.596 1.00 96.75 91 ILE A O 1
ATOM 732 N N . GLY A 1 92 ? -19.086 3.579 7.647 1.00 97.19 92 GLY A N 1
ATOM 733 C CA . GLY A 1 92 ? -20.297 3.012 7.046 1.00 97.19 92 GLY A CA 1
ATOM 734 C C . GLY A 1 92 ? -20.061 2.564 5.616 1.00 97.19 92 GLY A C 1
ATOM 735 O O . GLY A 1 92 ? -20.503 1.486 5.206 1.00 97.19 92 GLY A O 1
ATOM 736 N N . HIS A 1 93 ? -19.294 3.348 4.863 1.00 97.62 93 HIS A N 1
ATOM 737 C CA . HIS A 1 93 ? -18.858 2.965 3.528 1.00 97.62 93 HIS A CA 1
ATOM 738 C C . HIS A 1 93 ? -17.953 1.727 3.537 1.00 97.62 93 HIS A C 1
ATOM 740 O O . HIS A 1 93 ? -18.166 0.826 2.719 1.00 97.62 93 HIS A O 1
ATOM 746 N N . ILE A 1 94 ? -16.997 1.638 4.468 1.00 97.38 94 ILE A N 1
ATOM 747 C CA . ILE A 1 94 ? -16.114 0.469 4.616 1.00 97.38 94 ILE A CA 1
ATOM 748 C C . ILE A 1 94 ? -16.932 -0.779 4.963 1.00 97.38 94 ILE A C 1
ATOM 750 O O . ILE A 1 94 ? -16.838 -1.788 4.260 1.00 97.38 94 ILE A O 1
ATOM 754 N N . GLU A 1 95 ? -17.791 -0.702 5.982 1.00 97.69 95 GLU A N 1
ATOM 755 C CA . GLU A 1 95 ? -18.685 -1.792 6.395 1.00 97.69 95 GLU A CA 1
ATOM 756 C C . GLU A 1 95 ? -19.543 -2.293 5.227 1.00 97.69 95 GLU A C 1
ATOM 758 O O . GLU A 1 95 ? -19.649 -3.501 4.997 1.00 97.69 95 GLU A O 1
ATOM 763 N N . ALA A 1 96 ? -20.108 -1.378 4.434 1.00 97.19 96 ALA A N 1
ATOM 764 C CA . ALA A 1 96 ? -20.931 -1.729 3.283 1.00 97.19 96 ALA A CA 1
ATOM 765 C C . ALA A 1 96 ? -20.153 -2.502 2.204 1.00 97.19 96 ALA A C 1
ATOM 767 O O . ALA A 1 96 ? -20.712 -3.405 1.574 1.00 97.19 96 ALA A O 1
ATOM 768 N N . GLN A 1 97 ? -18.882 -2.170 1.957 1.00 97.81 97 GLN A N 1
ATOM 769 C CA . GLN A 1 97 ? -18.061 -2.892 0.978 1.00 97.81 97 GLN A CA 1
ATOM 770 C C . GLN A 1 97 ? -17.562 -4.237 1.520 1.00 97.81 97 GLN A C 1
ATOM 772 O O . GLN A 1 97 ? -17.670 -5.239 0.808 1.00 97.81 97 GLN A O 1
ATOM 777 N N . VAL A 1 98 ? -17.134 -4.300 2.785 1.00 97.94 98 VAL A N 1
ATOM 778 C CA . VAL A 1 98 ? -16.758 -5.562 3.448 1.00 97.94 98 VAL A CA 1
ATOM 779 C C . VAL A 1 98 ? -17.940 -6.538 3.449 1.00 97.94 98 VAL A C 1
ATOM 781 O O . VAL A 1 98 ? -17.799 -7.702 3.067 1.00 97.94 98 VAL A O 1
ATOM 784 N N . ALA A 1 99 ? -19.154 -6.062 3.751 1.00 96.94 99 ALA A N 1
ATOM 785 C CA . ALA A 1 99 ? -20.374 -6.870 3.697 1.00 96.94 99 ALA A CA 1
ATOM 786 C C . ALA A 1 99 ? -20.674 -7.426 2.291 1.00 96.94 99 ALA A C 1
ATOM 788 O O . ALA A 1 99 ? -21.267 -8.503 2.166 1.00 96.94 99 ALA A O 1
ATOM 789 N N . ARG A 1 100 ? -20.232 -6.730 1.234 1.00 96.44 100 ARG A N 1
ATOM 790 C CA . ARG A 1 100 ? -20.318 -7.159 -0.174 1.00 96.44 100 ARG A CA 1
ATOM 791 C C . ARG A 1 100 ? -19.164 -8.075 -0.603 1.00 96.44 100 ARG A C 1
ATOM 793 O O . ARG A 1 100 ? -19.145 -8.486 -1.759 1.00 96.44 100 ARG A O 1
ATOM 800 N N . GLY A 1 101 ? -18.235 -8.413 0.295 1.00 96.06 101 GLY A N 1
ATOM 801 C CA . GLY A 1 101 ? -17.061 -9.235 -0.013 1.00 96.06 101 GLY A CA 1
ATOM 802 C C . GLY A 1 101 ? -16.021 -8.509 -0.868 1.00 96.06 101 GLY A C 1
ATOM 803 O O . GLY A 1 101 ? -15.346 -9.137 -1.676 1.00 96.06 101 GLY A O 1
ATOM 804 N N . ARG A 1 102 ? -15.935 -7.184 -0.737 1.00 97.38 102 ARG A N 1
ATOM 805 C CA . ARG A 1 102 ? -14.946 -6.337 -1.414 1.00 97.38 102 ARG A CA 1
ATOM 806 C C . ARG A 1 102 ? -13.954 -5.843 -0.379 1.00 97.38 102 ARG A C 1
ATOM 808 O O . ARG A 1 102 ? -14.385 -5.579 0.736 1.00 97.38 102 ARG A O 1
ATOM 815 N N . LEU A 1 103 ? -12.682 -5.707 -0.744 1.00 98.38 103 LEU A N 1
ATOM 816 C CA . LEU A 1 103 ? -11.624 -5.258 0.168 1.00 98.38 103 LEU A CA 1
ATOM 817 C C . LEU A 1 103 ? -11.446 -3.742 0.037 1.00 98.38 103 LEU A C 1
ATOM 819 O O . LEU A 1 103 ? -10.906 -3.313 -0.982 1.00 98.38 103 LEU A O 1
ATOM 823 N N . PRO A 1 104 ? -11.888 -2.909 0.995 1.00 98.31 104 PRO A N 1
ATOM 824 C CA . PRO A 1 104 ? -11.538 -1.495 0.998 1.00 98.31 104 PRO A CA 1
ATOM 825 C C . PRO A 1 104 ? -10.048 -1.345 1.285 1.00 98.31 104 PRO A C 1
ATOM 827 O O . PRO A 1 104 ? -9.536 -1.965 2.216 1.00 98.31 104 PRO A O 1
ATOM 830 N N . MET A 1 105 ? -9.371 -0.510 0.508 1.00 98.25 105 MET A N 1
ATOM 831 C CA . MET A 1 105 ? -7.999 -0.093 0.754 1.00 98.25 105 MET A CA 1
ATOM 832 C C . MET A 1 105 ? -7.995 1.411 0.998 1.00 98.25 105 MET A C 1
ATOM 834 O O . MET A 1 105 ? -8.420 2.187 0.144 1.00 98.25 105 MET A O 1
ATOM 838 N N . ILE A 1 106 ? -7.579 1.821 2.188 1.00 97.94 106 ILE A N 1
ATOM 839 C CA . ILE A 1 106 ? -7.779 3.180 2.697 1.00 97.94 106 ILE A CA 1
ATOM 840 C C . ILE A 1 106 ? -6.468 3.744 3.232 1.00 97.94 106 ILE A C 1
ATOM 842 O O . ILE A 1 106 ? -5.730 3.052 3.934 1.00 97.94 106 ILE A O 1
ATOM 846 N N . GLU A 1 107 ? -6.179 4.999 2.891 1.00 97.06 107 GLU A N 1
ATOM 847 C CA . GLU A 1 107 ? -5.048 5.728 3.457 1.00 97.06 107 GLU A CA 1
ATOM 848 C C . GLU A 1 107 ? -5.388 6.228 4.866 1.00 97.06 107 GLU A C 1
ATOM 850 O O . GLU A 1 107 ? -6.274 7.060 5.046 1.00 97.06 107 GLU A O 1
ATOM 855 N N . LEU A 1 108 ? -4.674 5.725 5.867 1.00 95.88 108 LEU A N 1
ATOM 856 C CA . LEU A 1 108 ? -4.848 6.046 7.277 1.00 95.88 108 LEU A CA 1
ATOM 857 C C . LEU A 1 108 ? -3.555 6.589 7.894 1.00 95.88 108 LEU A C 1
ATOM 859 O O . LEU A 1 108 ? -2.492 6.626 7.268 1.00 95.88 108 LEU A O 1
ATOM 863 N N . ASP A 1 109 ? -3.679 7.024 9.143 1.00 95.12 109 ASP A N 1
ATOM 864 C CA . ASP A 1 109 ? -2.592 7.569 9.941 1.00 95.12 109 ASP A CA 1
ATOM 865 C C . ASP A 1 109 ? -1.872 6.474 10.742 1.00 95.12 109 ASP A C 1
ATOM 867 O O . ASP A 1 109 ? -2.419 5.909 11.693 1.00 95.12 109 ASP A O 1
ATOM 871 N N . GLY A 1 110 ? -0.614 6.212 10.383 1.00 95.00 110 GLY A N 1
ATOM 872 C CA . GLY A 1 110 ? 0.270 5.250 11.036 1.00 95.00 110 GLY A CA 1
ATOM 873 C C . GLY A 1 110 ? 0.540 5.535 12.515 1.00 95.00 110 GLY A C 1
ATOM 874 O O . GLY A 1 110 ? 0.987 4.637 13.227 1.00 95.00 110 GLY A O 1
ATOM 875 N N . TYR A 1 111 ? 0.215 6.732 13.018 1.00 95.69 111 TYR A N 1
ATOM 876 C CA . TYR A 1 111 ? 0.263 7.027 14.452 1.00 95.69 111 TYR A CA 1
ATOM 877 C C . TYR A 1 111 ? -0.626 6.078 15.273 1.00 95.69 111 TYR A C 1
ATOM 879 O O . TYR A 1 111 ? -0.268 5.725 16.398 1.00 95.69 111 TYR A O 1
ATOM 887 N N . TYR A 1 112 ? -1.746 5.627 14.699 1.00 97.62 112 TYR A N 1
ATOM 888 C CA . TYR A 1 112 ? -2.734 4.751 15.338 1.00 97.62 112 TYR A CA 1
ATOM 889 C C . TYR A 1 112 ? -2.669 3.297 14.841 1.00 97.62 112 TYR A C 1
ATOM 891 O O . TYR A 1 112 ? -3.629 2.550 14.998 1.00 97.62 112 TYR A O 1
ATOM 899 N N . LEU A 1 113 ? -1.556 2.885 14.221 1.00 97.56 113 LEU A N 1
ATOM 900 C CA . LEU A 1 113 ? -1.355 1.524 13.714 1.00 97.56 113 LEU A CA 1
ATOM 901 C C . LEU A 1 113 ? -0.317 0.765 14.562 1.00 97.56 113 LEU A C 1
ATOM 903 O O . LEU A 1 113 ? 0.885 0.978 14.371 1.00 97.56 113 LEU A O 1
ATOM 907 N N . PRO A 1 114 ? -0.738 -0.111 15.501 1.00 97.00 114 PRO A N 1
ATOM 908 C CA . PRO A 1 114 ? 0.163 -0.796 16.437 1.00 97.00 114 PRO A CA 1
ATOM 909 C C . PRO A 1 114 ? 1.257 -1.651 15.797 1.00 97.00 114 PRO A C 1
ATOM 911 O O . PRO A 1 114 ? 2.305 -1.866 16.406 1.00 97.00 114 PRO A O 1
ATOM 914 N N . ASP A 1 115 ? 1.035 -2.150 14.584 1.00 94.62 115 ASP A N 1
ATOM 915 C CA . ASP A 1 115 ? 2.002 -2.953 13.837 1.00 94.62 115 ASP A CA 1
ATOM 916 C C . ASP A 1 115 ? 3.226 -2.140 13.385 1.00 94.62 115 ASP A C 1
ATOM 918 O O . ASP A 1 115 ? 4.298 -2.702 13.179 1.00 94.62 115 ASP A O 1
ATOM 922 N N . THR A 1 116 ? 3.117 -0.809 13.356 1.00 90.56 116 THR A N 1
ATOM 923 C CA . THR A 1 116 ? 4.233 0.111 13.073 1.00 90.56 116 THR A CA 1
ATOM 924 C C . THR A 1 116 ? 5.032 0.505 14.322 1.00 90.56 116 THR A C 1
ATOM 926 O O . THR A 1 116 ? 5.732 1.525 14.346 1.00 90.56 116 THR A O 1
ATOM 929 N N . LYS A 1 117 ? 4.929 -0.272 15.408 1.00 90.88 117 LYS A N 1
ATOM 930 C CA . LYS A 1 117 ? 5.659 -0.024 16.657 1.00 90.88 117 LYS A CA 1
ATOM 931 C C . LYS A 1 117 ? 7.169 0.017 16.434 1.00 90.88 117 LYS A C 1
ATOM 933 O O . LYS A 1 117 ? 7.756 -0.888 15.854 1.00 90.88 117 LYS A O 1
ATOM 938 N N . GLY A 1 118 ? 7.797 1.065 16.967 1.00 84.94 118 GLY A N 1
ATOM 939 C CA . GLY A 1 118 ? 9.218 1.354 16.754 1.00 84.94 118 GLY A CA 1
ATOM 940 C C . GLY A 1 118 ? 9.497 2.212 15.516 1.00 84.94 118 GLY A C 1
ATOM 941 O O . GLY A 1 118 ? 10.639 2.622 15.336 1.00 84.94 118 GLY A O 1
ATOM 942 N N . LEU A 1 119 ? 8.469 2.513 14.713 1.00 84.50 119 LEU A N 1
ATOM 943 C CA . LEU A 1 119 ? 8.520 3.438 13.582 1.00 84.50 119 LEU A CA 1
ATOM 944 C C . LEU A 1 119 ? 7.586 4.633 13.838 1.00 84.50 119 LEU A C 1
ATOM 946 O O . LEU A 1 119 ? 8.033 5.647 14.367 1.00 84.50 119 LEU A O 1
ATOM 950 N N . SER A 1 120 ? 6.292 4.509 13.520 1.00 88.75 120 SER A N 1
ATOM 951 C CA . SER A 1 120 ? 5.311 5.605 13.604 1.00 88.75 120 SER A CA 1
ATOM 952 C C . SER A 1 120 ? 4.313 5.476 14.750 1.00 88.75 120 SER A C 1
ATOM 954 O O . SER A 1 120 ? 3.844 6.501 15.246 1.00 88.75 120 SER A O 1
ATOM 956 N N . TYR A 1 121 ? 3.997 4.259 15.203 1.00 95.62 121 TYR A N 1
ATOM 957 C CA . TYR A 1 121 ? 2.960 4.041 16.215 1.00 95.62 121 TYR A CA 1
ATOM 958 C C . TYR A 1 121 ? 3.208 4.870 17.480 1.00 95.62 121 TYR A C 1
ATOM 960 O O . TYR A 1 121 ? 4.223 4.695 18.162 1.00 95.62 121 TYR A O 1
ATOM 968 N N . ARG A 1 122 ? 2.272 5.778 17.785 1.00 95.44 122 ARG A N 1
ATOM 969 C CA . ARG A 1 122 ? 2.330 6.755 18.888 1.00 95.44 122 ARG A CA 1
ATOM 970 C C . ARG A 1 122 ? 3.574 7.655 18.911 1.00 95.44 122 ARG A C 1
ATOM 972 O O . ARG A 1 122 ? 3.823 8.328 19.910 1.00 95.44 122 ARG A O 1
ATOM 979 N N . ALA A 1 123 ? 4.329 7.699 17.818 1.00 91.50 123 ALA A N 1
ATOM 980 C CA . ALA A 1 123 ? 5.574 8.447 17.693 1.00 91.50 123 ALA A CA 1
ATOM 981 C C . ALA A 1 123 ? 5.467 9.565 16.649 1.00 91.50 123 ALA A C 1
ATOM 983 O O . ALA A 1 123 ? 5.855 10.698 16.925 1.00 91.50 123 ALA A O 1
ATOM 984 N N . GLU A 1 124 ? 4.913 9.270 15.470 1.00 90.50 124 GLU A N 1
ATOM 985 C CA . GLU A 1 124 ? 4.805 10.227 14.370 1.00 90.50 124 GLU A CA 1
ATOM 986 C C . GLU A 1 124 ? 3.575 9.955 13.493 1.00 90.50 124 GLU A C 1
ATOM 988 O O . GLU A 1 124 ? 3.243 8.809 13.197 1.00 90.50 124 GLU A O 1
ATOM 993 N N . HIS A 1 125 ? 2.928 11.031 13.038 1.00 91.69 125 HIS A N 1
ATOM 994 C CA . HIS A 1 125 ? 1.860 10.967 12.044 1.00 91.69 125 HIS A CA 1
ATOM 995 C C . HIS A 1 125 ? 2.433 10.689 10.655 1.00 91.69 125 HIS A C 1
ATOM 997 O O . HIS A 1 125 ? 3.208 11.483 10.112 1.00 91.69 125 HIS A O 1
ATOM 1003 N N . THR A 1 126 ? 2.034 9.566 10.064 1.00 90.50 126 THR A N 1
ATOM 1004 C CA . THR A 1 126 ? 2.493 9.133 8.738 1.00 90.50 126 THR A CA 1
ATOM 1005 C C . THR A 1 126 ? 1.325 8.582 7.944 1.00 90.50 126 THR A C 1
ATOM 1007 O O . THR A 1 126 ? 0.423 7.963 8.492 1.00 90.50 126 THR A O 1
ATOM 1010 N N . LYS A 1 127 ? 1.319 8.820 6.636 1.00 92.62 127 LYS A N 1
ATOM 1011 C CA . LYS A 1 127 ? 0.254 8.332 5.763 1.00 92.62 127 LYS A CA 1
ATOM 1012 C C . LYS A 1 127 ? 0.608 6.945 5.242 1.00 92.62 127 LYS A C 1
ATOM 1014 O O . LYS A 1 127 ? 1.675 6.784 4.653 1.00 92.62 127 LYS A O 1
ATOM 1019 N N . THR A 1 128 ? -0.293 5.980 5.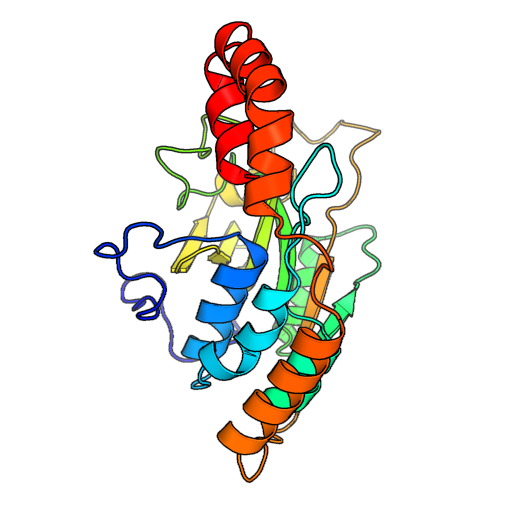386 1.00 95.12 128 THR A N 1
ATOM 1020 C CA . THR A 1 128 ? -0.101 4.624 4.856 1.00 95.12 128 THR A CA 1
ATOM 1021 C C . THR A 1 128 ? -1.414 3.983 4.418 1.00 95.12 128 THR A C 1
ATOM 1023 O O . THR A 1 128 ? -2.470 4.382 4.886 1.00 95.12 128 THR A O 1
ATOM 1026 N N . THR A 1 129 ? -1.374 3.013 3.502 1.00 97.06 129 THR A N 1
ATOM 1027 C CA . THR A 1 129 ? -2.573 2.306 3.018 1.00 97.06 129 THR A CA 1
ATOM 1028 C C . THR A 1 129 ? -2.767 0.995 3.770 1.00 97.06 129 THR A C 1
ATOM 1030 O O . THR A 1 129 ? -1.833 0.203 3.848 1.00 97.06 129 THR A O 1
ATOM 1033 N N . VAL A 1 130 ? -3.983 0.723 4.247 1.00 98.50 130 VAL A N 1
ATOM 1034 C CA . VAL A 1 130 ? -4.366 -0.581 4.816 1.00 98.50 130 VAL A CA 1
ATOM 1035 C C . VAL A 1 130 ? -5.508 -1.212 4.028 1.00 98.50 130 VAL A C 1
ATOM 1037 O O . VAL A 1 130 ? -6.370 -0.503 3.514 1.00 98.50 130 VAL A O 1
ATOM 1040 N N . GLY A 1 131 ? -5.542 -2.542 3.953 1.00 98.50 131 GLY A N 1
ATOM 1041 C CA . GLY A 1 131 ? -6.616 -3.315 3.331 1.00 98.50 131 GLY A CA 1
ATOM 1042 C C . GLY A 1 131 ? -7.542 -3.886 4.398 1.00 98.50 131 GLY A C 1
ATOM 1043 O O . GLY A 1 131 ? -7.160 -4.820 5.097 1.00 98.50 131 GLY A O 1
ATOM 1044 N N . VAL A 1 132 ? -8.752 -3.346 4.543 1.00 98.62 132 VAL A N 1
ATOM 1045 C CA . VAL A 1 132 ? -9.678 -3.714 5.625 1.00 98.62 132 VAL A CA 1
ATOM 1046 C C . VAL A 1 132 ? -10.350 -5.053 5.334 1.00 98.62 132 VAL A C 1
ATOM 1048 O O . VAL A 1 132 ? -11.197 -5.153 4.446 1.00 98.62 132 VAL A O 1
ATOM 1051 N N . ASN A 1 133 ? -10.012 -6.079 6.115 1.00 98.44 133 ASN A N 1
ATOM 1052 C CA . ASN A 1 133 ? -10.571 -7.418 5.951 1.00 98.44 133 ASN A CA 1
ATOM 1053 C C . ASN A 1 133 ? -11.804 -7.657 6.830 1.00 98.44 133 ASN A C 1
ATOM 1055 O O . ASN A 1 133 ? -12.777 -8.268 6.384 1.00 98.44 133 ASN A O 1
ATOM 1059 N N . ILE A 1 134 ? -11.755 -7.184 8.079 1.00 98.31 134 ILE A N 1
ATOM 1060 C CA . ILE A 1 134 ? -12.850 -7.253 9.050 1.00 98.31 134 ILE A CA 1
ATOM 1061 C C . ILE A 1 134 ? -12.967 -5.897 9.736 1.00 98.31 134 ILE A C 1
ATOM 1063 O O . ILE A 1 134 ? -11.966 -5.292 10.112 1.00 98.31 134 ILE A O 1
ATOM 1067 N N . ILE A 1 135 ? -14.198 -5.439 9.936 1.00 98.06 135 ILE A N 1
ATOM 1068 C CA . ILE A 1 135 ? -14.498 -4.251 10.726 1.00 98.06 135 ILE A CA 1
ATOM 1069 C C . ILE A 1 135 ? -15.703 -4.522 11.626 1.00 98.06 135 ILE A C 1
ATOM 1071 O O . ILE A 1 135 ? -16.687 -5.131 11.195 1.00 98.06 135 ILE A O 1
ATOM 1075 N N . ASP A 1 136 ? -15.606 -4.089 12.878 1.00 97.25 136 ASP A N 1
ATOM 1076 C CA . ASP A 1 136 ? -16.690 -4.105 13.854 1.00 97.25 136 ASP A CA 1
ATOM 1077 C C . ASP A 1 136 ? -16.717 -2.762 14.579 1.00 97.25 136 ASP A C 1
ATOM 1079 O O . ASP A 1 136 ? -15.970 -2.526 15.530 1.00 97.25 136 ASP A O 1
ATOM 1083 N N . ARG A 1 137 ? -17.588 -1.861 14.118 1.00 96.25 137 ARG A N 1
ATOM 1084 C CA . ARG A 1 137 ? -17.745 -0.534 14.718 1.00 96.25 137 ARG A CA 1
ATOM 1085 C C . ARG A 1 137 ? -18.243 -0.594 16.160 1.00 96.25 137 ARG A C 1
ATOM 1087 O O . ARG A 1 137 ? -17.873 0.271 16.951 1.00 96.25 137 ARG A O 1
ATOM 1094 N N . ALA A 1 138 ? -19.087 -1.570 16.502 1.00 95.94 138 ALA A N 1
ATOM 1095 C CA . ALA A 1 138 ? -19.670 -1.671 17.838 1.00 95.94 138 ALA A CA 1
ATOM 1096 C C . ALA A 1 138 ? -18.622 -2.113 18.865 1.00 95.94 138 ALA A C 1
ATOM 1098 O O . ALA A 1 138 ? -18.575 -1.567 19.964 1.00 95.94 138 ALA A O 1
ATOM 1099 N N . ALA A 1 139 ? -17.760 -3.056 18.481 1.00 96.12 139 ALA A N 1
ATOM 1100 C CA . ALA A 1 139 ? -16.606 -3.460 19.277 1.00 96.12 139 ALA A CA 1
ATOM 1101 C C . ALA A 1 139 ? -15.412 -2.495 19.147 1.00 96.12 139 ALA A C 1
ATOM 1103 O O . ALA A 1 139 ? -14.453 -2.616 19.904 1.00 96.12 139 ALA A O 1
ATOM 1104 N N . GLY A 1 140 ? -15.450 -1.561 18.189 1.00 97.38 140 GLY A N 1
ATOM 1105 C CA . GLY A 1 140 ? -14.334 -0.671 17.876 1.00 97.38 140 GLY A CA 1
ATOM 1106 C C . GLY A 1 140 ? -13.095 -1.448 17.443 1.00 97.38 140 GLY A C 1
ATOM 1107 O O . GLY A 1 140 ? -12.010 -1.153 17.925 1.00 97.38 140 GLY A O 1
ATOM 1108 N N . ARG A 1 141 ? -13.262 -2.471 16.596 1.00 97.62 141 ARG A N 1
ATOM 1109 C CA . ARG A 1 141 ? -12.203 -3.398 16.173 1.00 97.62 141 ARG A CA 1
ATOM 1110 C C . ARG A 1 141 ? -12.034 -3.404 14.658 1.00 97.62 141 ARG A C 1
ATOM 1112 O O . ARG A 1 141 ? -13.007 -3.357 13.904 1.00 97.62 141 ARG A O 1
ATOM 1119 N N . LEU A 1 142 ? -10.785 -3.530 14.224 1.00 98.38 142 LEU A N 1
ATOM 1120 C CA . LEU A 1 142 ? -10.394 -3.648 12.823 1.00 98.38 142 LEU A CA 1
ATOM 1121 C C . LEU A 1 142 ? -9.405 -4.803 12.665 1.00 98.38 142 LEU A C 1
ATOM 1123 O O . LEU A 1 142 ? -8.478 -4.924 13.462 1.00 98.38 142 LEU A O 1
ATOM 1127 N N . GLU A 1 143 ? -9.569 -5.612 11.621 1.00 98.56 143 GLU A N 1
ATOM 1128 C CA . GLU A 1 143 ? -8.512 -6.492 11.120 1.00 98.56 143 GLU A CA 1
ATOM 1129 C C . GLU A 1 143 ? -8.177 -6.133 9.676 1.00 98.56 143 GLU A C 1
ATOM 1131 O O . GLU A 1 143 ? -9.072 -5.920 8.848 1.00 98.56 143 GLU A O 1
ATOM 1136 N N . TYR A 1 144 ? -6.888 -6.043 9.372 1.00 98.69 144 TYR A N 1
ATOM 1137 C CA . TYR A 1 144 ? -6.422 -5.396 8.155 1.00 98.69 144 TYR A CA 1
ATOM 1138 C C . TYR A 1 144 ? -5.079 -5.947 7.683 1.00 98.69 144 TYR A C 1
ATOM 1140 O O . TYR A 1 144 ? -4.244 -6.377 8.474 1.00 98.69 144 TYR A O 1
ATOM 1148 N N . PHE A 1 145 ? -4.873 -5.906 6.371 1.00 98.62 145 PHE A N 1
ATOM 1149 C CA . PHE A 1 145 ? -3.565 -6.078 5.752 1.00 98.62 145 PHE A CA 1
ATOM 1150 C C . PHE A 1 145 ? -2.818 -4.748 5.759 1.00 98.62 145 PHE A C 1
ATOM 1152 O O . PHE A 1 145 ? -3.398 -3.715 5.414 1.00 98.62 145 PHE A O 1
ATOM 1159 N N . HIS A 1 146 ? -1.541 -4.768 6.115 1.00 97.62 146 HIS A N 1
ATOM 1160 C CA . HIS A 1 146 ? -0.664 -3.603 6.048 1.00 97.62 146 HIS A CA 1
ATOM 1161 C C . HIS A 1 146 ? 0.783 -4.067 5.911 1.00 97.62 146 HIS A C 1
ATOM 1163 O O . HIS A 1 146 ? 1.178 -5.027 6.570 1.00 97.62 146 HIS A O 1
ATOM 1169 N N . ASN A 1 147 ? 1.561 -3.404 5.050 1.00 94.62 147 ASN A N 1
ATOM 1170 C CA . ASN A 1 147 ? 2.949 -3.765 4.760 1.00 94.62 147 ASN A CA 1
ATOM 1171 C C . ASN A 1 147 ? 3.120 -5.292 4.613 1.00 94.62 147 ASN A C 1
ATOM 1173 O O . ASN A 1 147 ? 2.428 -5.933 3.825 1.00 94.62 147 ASN A O 1
ATOM 1177 N N . ALA A 1 148 ? 4.000 -5.876 5.422 1.00 93.56 148 ALA A N 1
ATOM 1178 C CA . ALA A 1 148 ? 4.364 -7.279 5.394 1.00 93.56 148 ALA A CA 1
ATOM 1179 C C . ALA A 1 148 ? 3.419 -8.221 6.164 1.00 93.56 148 ALA A C 1
ATOM 1181 O O . ALA A 1 148 ? 3.830 -9.332 6.506 1.00 93.56 148 ALA A O 1
ATOM 1182 N N . GLY A 1 149 ? 2.196 -7.823 6.533 1.00 96.00 149 GLY A N 1
ATOM 1183 C CA . GLY A 1 149 ? 1.367 -8.688 7.371 1.00 96.00 149 GLY A CA 1
ATOM 1184 C C . GLY A 1 149 ? -0.131 -8.422 7.409 1.00 96.00 149 GLY A C 1
ATOM 1185 O O . GLY A 1 149 ? -0.694 -7.625 6.659 1.00 96.00 149 GLY A O 1
ATOM 1186 N N . TYR A 1 150 ? -0.762 -9.154 8.326 1.00 98.31 150 TYR A N 1
ATOM 1187 C CA . TYR A 1 150 ? -2.177 -9.089 8.658 1.00 98.31 150 TYR A CA 1
ATOM 1188 C C . TYR A 1 150 ? -2.317 -8.893 10.167 1.00 98.31 150 TYR A C 1
ATOM 1190 O O . TYR A 1 150 ? -1.775 -9.671 10.955 1.00 98.31 150 TYR A O 1
ATOM 1198 N N . PHE A 1 151 ? -3.016 -7.838 10.566 1.00 98.25 151 PHE A N 1
ATOM 1199 C CA . PHE A 1 151 ? -2.997 -7.313 11.925 1.00 98.25 151 PHE A CA 1
ATOM 1200 C C . PHE A 1 151 ? -4.405 -7.031 12.435 1.00 98.25 151 PHE A C 1
ATOM 1202 O O . PHE A 1 151 ? -5.375 -7.014 11.677 1.00 98.25 151 PHE A O 1
ATOM 1209 N N . ALA A 1 152 ? -4.504 -6.795 13.740 1.00 98.00 152 ALA A N 1
ATOM 1210 C CA . ALA A 1 152 ? -5.713 -6.317 14.384 1.00 98.00 152 ALA A CA 1
ATOM 1211 C C . ALA A 1 152 ? -5.406 -5.145 15.312 1.00 98.00 152 ALA A C 1
ATOM 1213 O O . ALA A 1 152 ? -4.313 -5.050 15.870 1.00 98.00 152 ALA A O 1
ATOM 1214 N N . LEU A 1 153 ? -6.397 -4.279 15.487 1.00 98.12 153 LEU A N 1
ATOM 1215 C CA . LEU A 1 153 ? -6.402 -3.211 16.481 1.00 98.12 153 LEU A CA 1
ATOM 1216 C C . LEU A 1 153 ? -7.810 -3.016 17.033 1.00 98.12 153 LEU A C 1
ATOM 1218 O O . LEU A 1 153 ? -8.795 -3.443 16.418 1.00 98.12 153 LEU A O 1
ATOM 1222 N N . GLU A 1 154 ? -7.899 -2.359 18.184 1.00 98.12 154 GLU A N 1
ATOM 1223 C CA . GLU A 1 154 ? -9.164 -2.060 18.844 1.00 98.12 154 GLU A CA 1
ATOM 1224 C C . GLU A 1 154 ? -9.097 -0.787 19.702 1.00 98.12 154 GLU A C 1
ATOM 1226 O O . GLU A 1 154 ? -8.021 -0.237 19.945 1.00 98.12 154 GLU A O 1
ATOM 1231 N N . GLY A 1 155 ? -10.255 -0.316 20.165 1.00 97.19 155 GLY A N 1
ATOM 1232 C CA . GLY A 1 155 ? -10.358 0.761 21.150 1.00 97.19 155 GLY A CA 1
ATOM 1233 C C . GLY A 1 155 ? -9.838 2.104 20.635 1.00 97.19 155 GLY A C 1
ATOM 1234 O O . GLY A 1 155 ? -10.269 2.589 19.591 1.00 97.19 155 GLY A O 1
ATOM 1235 N N . GLU A 1 156 ? -8.916 2.721 21.377 1.00 97.38 156 GLU A N 1
ATOM 1236 C CA . GLU A 1 156 ? -8.431 4.075 21.073 1.00 97.38 156 GLU A CA 1
ATOM 1237 C C . GLU A 1 156 ? -7.728 4.164 19.710 1.00 97.38 156 GLU A C 1
ATOM 1239 O O . GLU A 1 156 ? -7.830 5.186 19.037 1.00 97.38 156 GLU A O 1
ATOM 1244 N N . ASP A 1 157 ? -7.051 3.098 19.273 1.00 98.12 157 ASP A N 1
ATOM 1245 C CA . ASP A 1 157 ? -6.421 3.057 17.949 1.00 98.12 157 ASP A CA 1
ATOM 1246 C C . ASP A 1 157 ? -7.477 3.092 16.838 1.00 98.12 157 ASP A C 1
ATOM 1248 O O . ASP A 1 157 ? -7.348 3.844 15.875 1.00 98.12 157 ASP A O 1
ATOM 1252 N N . PHE A 1 158 ? -8.578 2.352 17.008 1.00 98.19 158 PHE A N 1
ATOM 1253 C CA . PHE A 1 158 ? -9.703 2.387 16.075 1.00 98.19 158 PHE A CA 1
ATOM 1254 C C . PHE A 1 158 ? -10.317 3.786 16.011 1.00 98.19 158 PHE A C 1
ATOM 1256 O O . PHE A 1 158 ? -10.547 4.331 14.929 1.00 98.19 158 PHE A O 1
ATOM 1263 N N . ASP A 1 159 ? -10.563 4.386 17.173 1.00 97.00 159 ASP A N 1
ATOM 1264 C CA . ASP A 1 159 ? -11.139 5.723 17.246 1.00 97.00 159 ASP A CA 1
ATOM 1265 C C . ASP A 1 159 ? -10.203 6.781 16.655 1.00 97.00 159 ASP A C 1
ATOM 1267 O O . ASP A 1 159 ? -10.668 7.671 15.945 1.00 97.00 159 ASP A O 1
ATOM 1271 N N . GLY A 1 160 ? -8.894 6.655 16.868 1.00 96.06 160 GLY A N 1
ATOM 1272 C CA . GLY A 1 160 ? -7.887 7.540 16.297 1.00 96.06 160 GLY A CA 1
ATOM 1273 C C . GLY A 1 160 ? -7.826 7.495 14.770 1.00 96.06 160 GLY A C 1
ATOM 1274 O O . GLY A 1 160 ? -7.821 8.554 14.134 1.00 96.06 160 GLY A O 1
ATOM 1275 N N . LEU A 1 161 ? -7.854 6.294 14.175 1.00 95.75 161 LEU A N 1
ATOM 1276 C CA . LEU A 1 161 ? -7.847 6.108 12.715 1.00 95.75 161 LEU A CA 1
ATOM 1277 C C . LEU A 1 161 ? -9.041 6.777 12.035 1.00 95.75 161 LEU A C 1
ATOM 1279 O O . LEU A 1 161 ? -8.896 7.382 10.973 1.00 95.75 161 LEU A O 1
ATOM 1283 N N . PHE A 1 162 ? -10.218 6.685 12.654 1.00 94.50 162 PHE A N 1
ATOM 1284 C CA . PHE A 1 162 ? -11.463 7.223 12.104 1.00 94.50 162 PHE A CA 1
ATOM 1285 C C . PHE A 1 162 ? -11.852 8.583 12.691 1.00 94.50 162 PHE A C 1
ATOM 1287 O O . PHE A 1 162 ? -13.000 9.005 12.562 1.00 94.50 162 PHE A O 1
ATOM 1294 N N . ARG A 1 163 ? -10.896 9.287 13.312 1.00 92.69 163 ARG A N 1
ATOM 1295 C CA . ARG A 1 163 ? -11.058 10.653 13.835 1.00 92.69 163 ARG A CA 1
ATOM 1296 C C . ARG A 1 163 ? -12.196 10.814 14.855 1.00 92.69 163 ARG A C 1
ATOM 1298 O O . ARG A 1 163 ? -12.876 11.838 14.891 1.00 92.69 163 ARG A O 1
ATOM 1305 N N . ARG A 1 164 ? -12.422 9.795 15.685 1.00 92.62 164 ARG A N 1
ATOM 1306 C CA . ARG A 1 164 ? -13.497 9.734 16.692 1.00 92.62 164 ARG A CA 1
ATOM 1307 C C . ARG A 1 164 ? -13.055 10.187 18.081 1.00 92.62 164 ARG A C 1
ATOM 1309 O O . ARG A 1 164 ? -13.920 10.320 18.953 1.00 92.62 164 ARG A O 1
ATOM 1316 N N . LEU A 1 165 ? -11.765 10.441 18.300 1.00 94.12 165 LEU A N 1
ATOM 1317 C CA . LEU A 1 165 ? -11.262 10.983 19.564 1.00 94.12 165 LEU A CA 1
ATOM 1318 C C . LEU A 1 165 ? -11.699 12.441 19.734 1.00 94.12 165 LEU A C 1
ATOM 1320 O O . LEU A 1 165 ? -11.778 13.186 18.759 1.00 94.12 165 LEU A O 1
ATOM 1324 N N . ASP A 1 166 ? -11.932 12.872 20.974 1.00 91.00 166 ASP A N 1
ATOM 1325 C CA . ASP A 1 166 ? -12.373 14.244 21.271 1.00 91.00 166 ASP A CA 1
ATOM 1326 C C . ASP A 1 166 ? -11.398 15.301 20.731 1.00 91.00 166 ASP A C 1
ATOM 1328 O O . ASP A 1 166 ? -11.818 16.335 20.219 1.00 91.00 166 ASP A O 1
ATOM 1332 N N . SER A 1 167 ? -10.096 15.004 20.736 1.00 89.38 167 SER A N 1
ATOM 1333 C CA . SER A 1 167 ? -9.054 15.870 20.171 1.00 89.38 167 SER A CA 1
ATOM 1334 C C . SER A 1 167 ? -9.123 16.041 18.645 1.00 89.38 167 SER A C 1
ATOM 1336 O O . SER A 1 167 ? -8.420 16.891 18.103 1.00 89.38 167 SER A O 1
ATOM 1338 N N . GLN A 1 168 ? -9.940 15.250 17.938 1.00 90.06 168 GLN A N 1
ATOM 1339 C CA . GLN A 1 168 ? -10.022 15.222 16.473 1.00 90.06 168 GLN A CA 1
ATOM 1340 C C . GLN A 1 168 ? -11.362 15.736 15.910 1.00 90.06 168 GLN A C 1
ATOM 1342 O O . GLN A 1 168 ? -11.439 15.958 14.696 1.00 90.06 168 GLN A O 1
ATOM 1347 N N . ARG A 1 169 ? -12.392 15.924 16.756 1.00 75.38 169 ARG A N 1
ATOM 1348 C CA . ARG A 1 169 ? -13.798 16.141 16.345 1.00 75.38 169 ARG A CA 1
ATOM 1349 C C . ARG A 1 169 ? -14.116 17.521 15.756 1.00 75.38 169 ARG A C 1
ATOM 1351 O O . ARG A 1 169 ? -15.087 17.625 15.019 1.00 75.38 169 ARG A O 1
ATOM 1358 N N . ASP A 1 170 ? -13.269 18.526 15.976 1.00 73.75 170 ASP A N 1
ATOM 1359 C CA . ASP A 1 170 ? -13.514 19.915 15.547 1.00 73.75 170 ASP A CA 1
ATOM 1360 C C . ASP A 1 170 ? -12.416 20.456 14.617 1.00 73.75 170 ASP A C 1
ATOM 1362 O O . ASP A 1 170 ? -11.959 21.591 14.749 1.00 73.75 170 ASP A O 1
ATOM 1366 N N . VAL A 1 171 ? -11.954 19.633 13.672 1.00 80.25 171 VAL A N 1
ATOM 1367 C CA . VAL A 1 171 ? -11.008 20.071 12.633 1.00 80.25 171 VAL A CA 1
ATOM 1368 C C . VAL A 1 171 ? -11.791 20.348 11.343 1.00 80.25 171 VAL A C 1
ATOM 1370 O O . VAL A 1 171 ? -12.039 19.406 10.590 1.00 80.25 171 VAL A O 1
ATOM 1373 N N . PRO A 1 172 ? -12.207 21.606 11.078 1.00 70.44 172 PRO A N 1
ATOM 1374 C CA . PRO A 1 172 ? -13.132 21.939 9.987 1.00 70.44 172 PRO A CA 1
ATOM 1375 C C . PRO A 1 172 ? -12.592 21.601 8.592 1.00 70.44 172 PRO A C 1
ATOM 1377 O O . PRO A 1 172 ? -13.375 21.312 7.693 1.00 70.44 172 PRO A O 1
ATOM 1380 N N . ASP A 1 173 ? -11.268 21.575 8.428 1.00 84.44 173 ASP A N 1
ATOM 1381 C CA . ASP A 1 173 ? -10.599 21.313 7.149 1.00 84.44 173 ASP A CA 1
ATOM 1382 C C . ASP A 1 173 ? -10.076 19.868 7.028 1.00 84.44 173 ASP A C 1
ATOM 1384 O O . ASP A 1 173 ? -9.183 19.578 6.227 1.00 84.44 173 ASP A O 1
ATOM 1388 N N . ALA A 1 174 ? -10.588 18.939 7.843 1.00 85.75 174 ALA A N 1
ATOM 1389 C CA . ALA A 1 174 ? -10.223 17.531 7.732 1.00 85.75 174 ALA A CA 1
ATOM 1390 C C . ALA A 1 174 ? -10.804 16.924 6.444 1.00 85.75 174 ALA A C 1
ATOM 1392 O O . ALA A 1 174 ? -12.016 16.793 6.286 1.00 85.75 174 ALA A O 1
ATOM 1393 N N . LEU A 1 175 ? -9.921 16.528 5.528 1.00 90.50 175 LEU A N 1
ATOM 1394 C CA . LEU A 1 175 ? -10.303 15.836 4.300 1.00 90.50 175 LEU A CA 1
ATOM 1395 C C . LEU A 1 175 ? -10.610 14.361 4.574 1.00 90.50 175 LEU A C 1
ATOM 1397 O O . LEU A 1 175 ? -9.995 13.734 5.440 1.00 90.50 175 LEU A O 1
ATOM 1401 N N . PHE A 1 176 ? -11.525 13.795 3.786 1.00 92.75 176 PHE A N 1
ATOM 1402 C CA . PHE A 1 176 ? -11.722 12.351 3.764 1.00 92.75 176 PHE A CA 1
ATOM 1403 C C . PHE A 1 176 ? -10.457 11.638 3.267 1.00 92.75 176 PHE A C 1
ATOM 1405 O O . PHE A 1 176 ? -9.774 12.148 2.371 1.00 92.75 176 PHE A O 1
ATOM 1412 N N . PRO A 1 177 ? -10.141 10.459 3.824 1.00 95.00 177 PRO A N 1
ATOM 1413 C CA . PRO A 1 177 ? -8.996 9.682 3.384 1.00 95.00 177 PRO A CA 1
ATOM 1414 C C . PRO A 1 177 ? -9.195 9.185 1.952 1.00 95.00 177 PRO A C 1
ATOM 1416 O O . PRO A 1 177 ? -10.300 8.791 1.559 1.00 95.00 177 PRO A O 1
ATOM 1419 N N . TYR A 1 178 ? -8.104 9.142 1.183 1.00 96.69 178 TYR A N 1
ATOM 1420 C CA . TYR A 1 178 ? -8.117 8.448 -0.099 1.00 96.69 178 TYR A CA 1
ATOM 1421 C C . TYR A 1 178 ? -8.511 6.991 0.130 1.00 96.69 178 TYR A C 1
ATOM 1423 O O . TYR A 1 178 ? -7.959 6.317 1.003 1.00 96.69 178 TYR A O 1
ATOM 1431 N N . THR A 1 179 ? -9.483 6.519 -0.644 1.00 97.69 179 THR A N 1
ATOM 1432 C CA . THR A 1 179 ? -10.008 5.168 -0.503 1.00 97.69 179 THR A CA 1
ATOM 1433 C C . THR A 1 179 ? -10.254 4.566 -1.873 1.00 97.69 179 THR A C 1
ATOM 1435 O O . THR A 1 179 ? -10.934 5.145 -2.718 1.00 97.69 179 THR A O 1
ATOM 1438 N N . GLU A 1 180 ? -9.760 3.355 -2.060 1.00 97.38 180 GLU A N 1
ATOM 1439 C CA . GLU A 1 180 ? -10.114 2.471 -3.158 1.00 97.38 180 GLU A CA 1
ATOM 1440 C C . GLU A 1 180 ? -10.724 1.180 -2.603 1.00 97.38 180 GLU A C 1
ATOM 1442 O O . GLU A 1 180 ? -10.798 0.952 -1.393 1.00 97.38 180 GLU A O 1
ATOM 1447 N N . PHE A 1 181 ? -11.233 0.330 -3.480 1.00 97.75 181 PHE A N 1
ATOM 1448 C CA . PHE A 1 181 ? -11.729 -0.980 -3.107 1.00 97.75 181 PHE A CA 1
ATOM 1449 C C . PHE A 1 181 ? -11.480 -1.983 -4.217 1.00 97.75 181 PHE A C 1
ATOM 1451 O O . PHE A 1 181 ? -11.490 -1.657 -5.405 1.00 97.75 181 PHE A O 1
ATOM 1458 N N . VAL A 1 182 ? -11.317 -3.230 -3.800 1.00 97.81 182 VAL A N 1
ATOM 1459 C CA . VAL A 1 182 ? -11.084 -4.348 -4.698 1.00 97.81 182 VAL A CA 1
ATOM 1460 C C . VAL A 1 182 ? -12.354 -5.170 -4.820 1.00 97.81 182 VAL A C 1
ATOM 1462 O O . VAL A 1 182 ? -12.902 -5.650 -3.820 1.00 97.81 182 VAL A O 1
ATOM 1465 N N . LYS A 1 183 ? -12.813 -5.378 -6.053 1.00 95.88 183 LYS A N 1
ATOM 1466 C CA . LYS A 1 183 ? -13.749 -6.458 -6.364 1.00 95.88 183 LYS A CA 1
ATOM 1467 C C . LYS A 1 183 ? -12.954 -7.665 -6.832 1.00 95.88 183 LYS A C 1
ATOM 1469 O O . LYS A 1 183 ? -12.272 -7.611 -7.852 1.00 95.88 183 LYS A O 1
ATOM 1474 N N . PHE A 1 184 ? -13.096 -8.770 -6.114 1.00 91.19 184 PHE A N 1
ATOM 1475 C CA . PHE A 1 184 ? -12.597 -10.054 -6.581 1.00 91.19 184 PHE A CA 1
ATOM 1476 C C . PHE A 1 184 ? -13.642 -10.659 -7.518 1.00 91.19 184 PHE A C 1
ATOM 1478 O O . PHE A 1 184 ? -14.748 -11.008 -7.095 1.00 91.19 184 PHE A O 1
ATOM 1485 N N . GLY A 1 185 ? -13.325 -10.703 -8.812 1.00 76.81 185 GLY A N 1
ATOM 1486 C CA . GLY A 1 185 ? -14.147 -11.384 -9.804 1.00 76.81 185 GLY A CA 1
ATOM 1487 C C . GLY A 1 185 ? -14.093 -12.910 -9.646 1.00 76.81 185 GLY A C 1
ATOM 1488 O O . GLY A 1 185 ? -13.311 -13.433 -8.847 1.00 76.81 185 GLY A O 1
ATOM 1489 N N . PRO A 1 186 ? -14.900 -13.667 -10.413 1.00 68.75 186 PRO A N 1
ATOM 1490 C CA . PRO A 1 186 ? -14.657 -15.097 -10.561 1.00 68.75 186 PRO A CA 1
ATOM 1491 C C . PRO A 1 186 ? -13.211 -15.299 -11.027 1.00 68.75 186 PRO A C 1
ATOM 1493 O O . PRO A 1 186 ? -12.771 -14.602 -11.937 1.00 68.75 186 PRO A O 1
ATOM 1496 N N . LEU A 1 187 ? -12.490 -16.229 -10.392 1.00 59.44 187 LEU A N 1
ATOM 1497 C CA . LEU A 1 187 ? -11.088 -16.562 -10.667 1.00 59.44 187 LEU A CA 1
ATOM 1498 C C . LEU A 1 187 ? -10.869 -16.854 -12.161 1.00 59.44 187 LEU A C 1
ATOM 1500 O O . LEU A 1 187 ? -10.907 -18.004 -12.593 1.00 59.44 187 LEU A O 1
ATOM 1504 N N . GLN A 1 188 ? -10.601 -15.825 -12.958 1.00 61.22 188 GLN A N 1
ATOM 1505 C CA . GLN A 1 188 ? -10.105 -15.971 -14.319 1.00 61.22 188 GLN A CA 1
ATOM 1506 C C . GLN A 1 188 ? -8.589 -16.021 -14.243 1.00 61.22 188 GLN A C 1
ATOM 1508 O O . GLN A 1 188 ? -7.887 -15.118 -14.686 1.00 61.22 188 GLN A O 1
ATOM 1513 N N . ARG A 1 189 ? -8.078 -17.083 -13.608 1.00 68.44 189 ARG A N 1
ATOM 1514 C CA . ARG A 1 189 ? -6.643 -17.344 -13.645 1.00 68.44 189 ARG A CA 1
ATOM 1515 C C . ARG A 1 189 ? -6.266 -17.539 -15.112 1.00 68.44 189 ARG A C 1
ATOM 1517 O O . ARG A 1 189 ? -6.926 -18.336 -15.789 1.00 68.44 189 ARG A O 1
ATOM 1524 N N . PRO A 1 190 ? -5.240 -16.841 -15.620 1.00 74.06 190 PRO A N 1
ATOM 1525 C CA . PRO A 1 190 ? -4.743 -17.135 -16.950 1.00 74.06 190 PRO A CA 1
ATOM 1526 C C . PRO A 1 190 ? -4.402 -18.627 -17.036 1.00 74.06 190 PRO A C 1
ATOM 1528 O O . PRO A 1 190 ? -3.811 -19.187 -16.112 1.00 74.06 190 PRO A O 1
ATOM 1531 N N . ALA A 1 191 ? -4.779 -19.266 -18.148 1.00 80.06 191 ALA A N 1
ATOM 1532 C CA . ALA A 1 191 ? -4.489 -20.683 -18.382 1.00 80.06 191 ALA A CA 1
ATOM 1533 C C . ALA A 1 191 ? -2.978 -20.980 -18.299 1.00 80.06 191 ALA A C 1
ATOM 1535 O O . ALA A 1 191 ? -2.582 -22.065 -17.886 1.00 80.06 191 ALA A O 1
ATOM 1536 N N . ASP A 1 192 ? -2.155 -19.985 -18.645 1.00 91.19 192 ASP A N 1
ATOM 1537 C CA . ASP A 1 192 ? -0.711 -19.973 -18.438 1.00 91.19 192 ASP A CA 1
ATOM 1538 C C . ASP A 1 192 ? -0.296 -18.663 -17.742 1.00 91.19 192 ASP A C 1
ATOM 1540 O O . ASP A 1 192 ? -0.195 -17.593 -18.361 1.00 91.19 192 ASP A O 1
ATOM 1544 N N . LEU A 1 193 ? -0.095 -18.743 -16.423 1.00 91.75 193 LEU A N 1
ATOM 1545 C CA . LEU A 1 193 ? 0.313 -17.610 -15.589 1.00 91.75 193 LEU A CA 1
ATOM 1546 C C . LEU A 1 193 ? 1.701 -17.093 -15.969 1.00 91.75 193 LEU A C 1
ATOM 1548 O O . LEU A 1 193 ? 1.906 -15.882 -16.024 1.00 91.75 193 LEU A O 1
ATOM 1552 N N . VAL A 1 194 ? 2.635 -17.994 -16.278 1.00 94.94 194 VAL A N 1
ATOM 1553 C CA . VAL A 1 194 ? 4.019 -17.631 -16.598 1.00 94.94 194 VAL A CA 1
ATOM 1554 C C . VAL A 1 194 ? 4.063 -16.869 -17.916 1.00 94.94 194 VAL A C 1
ATOM 1556 O O . VAL A 1 194 ? 4.638 -15.782 -17.972 1.00 94.94 194 VAL A O 1
ATOM 1559 N N . ALA A 1 195 ? 3.407 -17.374 -18.963 1.00 95.88 195 ALA A N 1
ATOM 1560 C CA . ALA A 1 195 ? 3.347 -16.678 -20.248 1.00 95.88 195 ALA A CA 1
ATOM 1561 C C . ALA A 1 195 ? 2.694 -15.290 -20.121 1.00 95.88 195 ALA A C 1
ATOM 1563 O O . ALA A 1 195 ? 3.149 -14.323 -20.739 1.00 95.88 195 ALA A O 1
ATOM 1564 N N . SER A 1 196 ? 1.658 -15.173 -19.286 1.00 95.25 196 SER A N 1
ATOM 1565 C CA . SER A 1 196 ? 0.953 -13.909 -19.039 1.00 95.25 196 SER A CA 1
ATOM 1566 C C . SER A 1 196 ? 1.836 -12.901 -18.294 1.00 95.25 196 SER A C 1
ATOM 1568 O O . SER A 1 196 ? 1.958 -11.754 -18.730 1.00 95.25 196 SER A O 1
ATOM 15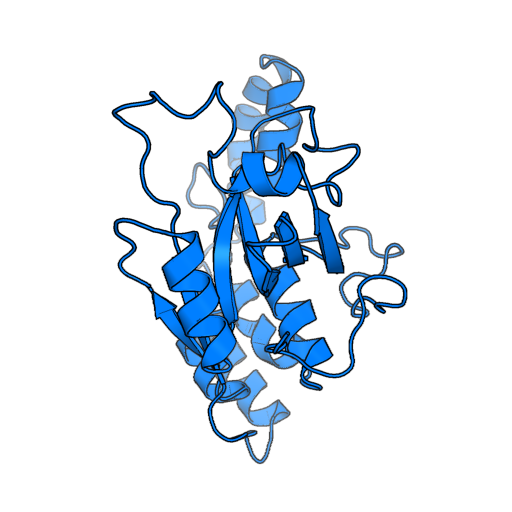70 N N . ALA A 1 197 ? 2.526 -13.340 -17.237 1.00 96.75 197 ALA A N 1
ATOM 1571 C CA . ALA A 1 197 ? 3.489 -12.533 -16.491 1.00 96.75 197 ALA A CA 1
ATOM 1572 C C . ALA A 1 197 ? 4.655 -12.063 -17.379 1.00 96.75 197 ALA A C 1
ATOM 1574 O O . ALA A 1 197 ? 4.997 -10.879 -17.387 1.00 96.75 197 ALA A O 1
ATOM 1575 N N . VAL A 1 198 ? 5.219 -12.955 -18.204 1.00 97.75 198 VAL A N 1
ATOM 1576 C CA . VAL A 1 198 ? 6.294 -12.618 -19.155 1.00 97.75 198 VAL A CA 1
ATOM 1577 C C . VAL A 1 198 ? 5.825 -11.580 -20.174 1.00 97.75 198 VAL A C 1
ATOM 1579 O O . VAL A 1 198 ? 6.545 -10.617 -20.444 1.00 97.75 198 VAL A O 1
ATOM 1582 N N . LYS A 1 199 ? 4.609 -11.719 -20.712 1.00 97.31 199 LYS A N 1
ATOM 1583 C CA . LYS A 1 199 ? 4.035 -10.746 -21.653 1.00 97.31 199 LYS A CA 1
ATOM 1584 C C . LYS A 1 199 ? 3.874 -9.361 -21.017 1.00 97.31 199 LYS A C 1
ATOM 1586 O O . LYS A 1 199 ? 4.173 -8.351 -21.660 1.00 97.31 199 LYS A O 1
ATOM 1591 N N . LEU A 1 200 ? 3.422 -9.294 -19.764 1.00 97.44 200 LEU A N 1
ATOM 1592 C CA . LEU A 1 200 ? 3.318 -8.031 -19.026 1.00 97.44 200 LEU A CA 1
ATOM 1593 C C . LEU A 1 200 ? 4.699 -7.428 -18.750 1.00 97.44 200 LEU A C 1
ATOM 1595 O O . LEU A 1 200 ? 4.911 -6.248 -19.032 1.00 97.44 200 LEU A O 1
ATOM 1599 N N . LEU A 1 201 ? 5.665 -8.234 -18.305 1.00 98.50 201 LEU A N 1
ATOM 1600 C CA . LEU A 1 201 ? 7.048 -7.795 -18.114 1.00 98.50 201 LEU A CA 1
ATOM 1601 C C . LEU A 1 201 ? 7.644 -7.221 -19.408 1.00 98.50 201 LEU A C 1
ATOM 1603 O O . LEU A 1 201 ? 8.222 -6.139 -19.382 1.00 98.50 201 LEU A O 1
ATOM 1607 N N . GLN A 1 202 ? 7.464 -7.883 -20.554 1.00 98.50 202 GLN A N 1
ATOM 1608 C CA . GLN A 1 202 ? 7.919 -7.376 -21.857 1.00 98.50 202 GLN A CA 1
ATOM 1609 C C . GLN A 1 202 ? 7.306 -6.007 -22.188 1.00 98.50 202 GLN A C 1
ATOM 1611 O O . GLN A 1 202 ? 8.015 -5.088 -22.609 1.00 98.50 202 GLN A O 1
ATOM 1616 N N . ARG A 1 203 ? 5.998 -5.839 -21.952 1.00 98.12 203 ARG A N 1
ATOM 1617 C CA . ARG A 1 203 ? 5.295 -4.559 -22.132 1.00 98.12 203 ARG A CA 1
ATOM 1618 C C . ARG A 1 203 ? 5.858 -3.462 -21.224 1.00 98.12 203 ARG A C 1
ATOM 1620 O O . ARG A 1 203 ? 5.975 -2.320 -21.668 1.00 98.12 203 ARG A O 1
ATOM 1627 N N . HIS A 1 204 ? 6.198 -3.779 -19.977 1.00 98.25 204 HIS A N 1
ATOM 1628 C CA . HIS A 1 204 ? 6.786 -2.815 -19.043 1.00 98.25 204 HIS A CA 1
ATOM 1629 C C . HIS A 1 204 ? 8.236 -2.486 -19.374 1.00 98.25 204 HIS A C 1
ATOM 1631 O O . HIS A 1 204 ? 8.599 -1.313 -19.360 1.00 98.25 204 HIS A O 1
ATOM 1637 N N . LEU A 1 205 ? 9.033 -3.478 -19.775 1.00 98.12 205 LEU A N 1
ATOM 1638 C CA . LEU A 1 205 ? 10.404 -3.286 -20.246 1.00 98.12 205 LEU A CA 1
ATOM 1639 C C . LEU A 1 205 ? 10.463 -2.351 -21.452 1.00 98.12 205 LEU A C 1
ATOM 1641 O O . LEU A 1 205 ? 11.372 -1.528 -21.528 1.00 98.12 205 LEU A O 1
ATOM 1645 N N . ALA A 1 206 ? 9.498 -2.423 -22.370 1.00 98.06 206 ALA A N 1
ATOM 1646 C CA . ALA A 1 206 ? 9.404 -1.495 -23.498 1.00 98.06 206 ALA A CA 1
ATOM 1647 C C . ALA A 1 206 ? 9.142 -0.032 -23.074 1.00 98.06 206 ALA A C 1
ATOM 1649 O O . ALA A 1 206 ? 9.342 0.876 -23.874 1.00 98.06 206 ALA A O 1
ATOM 1650 N N . ARG A 1 207 ? 8.706 0.201 -21.828 1.00 96.38 207 ARG A N 1
ATOM 1651 C CA . ARG A 1 207 ? 8.389 1.518 -21.242 1.00 96.38 207 ARG A CA 1
ATOM 1652 C C . ARG A 1 207 ? 9.248 1.856 -20.023 1.00 96.38 207 ARG A C 1
ATOM 1654 O O . ARG A 1 207 ? 8.869 2.723 -19.235 1.00 96.38 207 ARG A O 1
ATOM 1661 N N . ARG A 1 208 ? 10.348 1.130 -19.823 1.00 97.06 208 ARG A N 1
ATOM 1662 C CA . ARG A 1 208 ? 11.300 1.410 -18.746 1.00 97.06 208 ARG A CA 1
ATOM 1663 C C . ARG A 1 208 ? 12.011 2.752 -18.992 1.00 97.06 208 ARG A C 1
ATOM 1665 O O . ARG A 1 208 ? 12.079 3.178 -20.149 1.00 97.06 208 ARG A O 1
ATOM 1672 N N . PRO A 1 209 ? 12.585 3.379 -17.955 1.00 97.19 209 PRO A N 1
ATOM 1673 C CA . PRO A 1 209 ? 13.381 4.591 -18.113 1.00 97.19 209 PRO A CA 1
ATOM 1674 C C . PRO A 1 209 ? 14.507 4.422 -19.137 1.00 97.19 209 PRO A C 1
ATOM 1676 O O . PRO A 1 209 ? 15.167 3.380 -19.198 1.00 97.19 209 PRO A O 1
ATOM 1679 N N . ALA A 1 210 ? 14.729 5.453 -19.956 1.00 95.31 210 ALA A N 1
ATOM 1680 C CA . ALA A 1 210 ? 15.793 5.440 -20.962 1.00 95.31 210 ALA A CA 1
ATOM 1681 C C . ALA A 1 210 ? 17.190 5.536 -20.322 1.00 95.31 210 ALA A C 1
ATOM 1683 O O . ALA A 1 210 ? 18.149 4.947 -20.822 1.00 95.31 210 ALA A O 1
ATOM 1684 N N . ALA A 1 211 ? 17.298 6.265 -19.209 1.00 95.56 211 ALA A N 1
ATOM 1685 C CA . ALA A 1 211 ? 18.498 6.354 -18.388 1.00 95.56 211 ALA A CA 1
ATOM 1686 C C . ALA A 1 211 ? 18.386 5.430 -17.168 1.00 95.56 211 ALA A C 1
ATOM 1688 O O . ALA A 1 211 ? 17.295 5.090 -16.727 1.00 95.56 211 ALA A O 1
ATOM 1689 N N . ASN A 1 212 ? 19.523 5.022 -16.603 1.00 96.19 212 ASN A N 1
ATOM 1690 C CA . ASN A 1 212 ? 19.523 4.241 -15.368 1.00 96.19 212 ASN A CA 1
ATOM 1691 C C . ASN A 1 212 ? 19.136 5.153 -14.181 1.00 96.19 212 ASN A C 1
ATOM 1693 O O . ASN A 1 212 ? 19.894 6.088 -13.894 1.00 96.19 212 ASN A O 1
ATOM 1697 N N . PRO A 1 213 ? 18.031 4.872 -13.464 1.00 96.12 213 PRO A N 1
ATOM 1698 C CA . PRO A 1 213 ? 17.521 5.761 -12.421 1.00 96.12 213 PRO A CA 1
ATOM 1699 C C . PRO A 1 213 ? 18.457 5.853 -11.212 1.00 96.12 213 PRO A C 1
ATOM 1701 O O . PRO A 1 213 ? 18.601 6.922 -10.631 1.00 96.12 213 PRO A O 1
ATOM 1704 N N . ILE A 1 214 ? 19.201 4.790 -10.891 1.00 95.31 214 ILE A N 1
ATOM 1705 C CA . ILE A 1 214 ? 20.204 4.806 -9.815 1.00 95.31 214 ILE A CA 1
ATOM 1706 C C . ILE A 1 214 ? 21.390 5.705 -10.179 1.00 95.31 214 ILE A C 1
ATOM 1708 O O . ILE A 1 214 ? 21.932 6.404 -9.325 1.00 95.31 214 ILE A O 1
ATOM 1712 N N . ARG A 1 215 ? 21.799 5.740 -11.457 1.00 97.06 215 ARG A N 1
ATOM 1713 C CA . ARG A 1 215 ? 22.842 6.680 -11.910 1.00 97.06 215 ARG A CA 1
ATOM 1714 C C . ARG A 1 215 ? 22.350 8.125 -11.881 1.00 97.06 215 ARG A C 1
ATOM 1716 O O . ARG A 1 215 ? 23.129 9.000 -11.513 1.00 97.06 215 ARG A O 1
ATOM 1723 N N . ALA A 1 216 ? 21.093 8.363 -12.252 1.00 96.44 216 ALA A N 1
ATOM 1724 C CA . ALA A 1 216 ? 20.481 9.686 -12.169 1.00 96.44 216 ALA A CA 1
ATOM 1725 C C . ALA A 1 216 ? 20.386 10.158 -10.708 1.00 96.44 216 ALA A C 1
ATOM 1727 O O . ALA A 1 216 ? 20.850 11.249 -10.385 1.00 96.44 216 ALA A O 1
ATOM 1728 N N . TYR A 1 217 ? 19.916 9.289 -9.810 1.00 96.06 217 TYR A N 1
ATOM 1729 C CA . TYR A 1 217 ? 19.901 9.536 -8.372 1.00 96.06 217 TYR A CA 1
ATOM 1730 C C . TYR A 1 217 ? 21.301 9.822 -7.819 1.00 96.06 217 TYR A C 1
ATOM 1732 O O . TYR A 1 217 ? 21.493 10.807 -7.114 1.00 96.06 217 TYR A O 1
ATOM 1740 N N . LYS A 1 218 ? 22.313 9.030 -8.201 1.00 96.19 218 LYS A N 1
ATOM 1741 C CA . LYS A 1 218 ? 23.708 9.265 -7.797 1.00 96.19 218 LYS A CA 1
ATOM 1742 C C . LYS A 1 218 ? 24.187 10.677 -8.154 1.00 96.19 218 LYS A C 1
ATOM 1744 O O . LYS A 1 218 ? 24.922 11.268 -7.372 1.00 96.19 218 LYS A O 1
ATOM 1749 N N . ALA A 1 219 ? 23.787 11.215 -9.306 1.00 95.94 219 ALA A N 1
ATOM 1750 C CA . ALA A 1 219 ? 24.154 12.573 -9.705 1.00 95.94 219 ALA A CA 1
ATOM 1751 C C . ALA A 1 219 ? 23.473 13.656 -8.842 1.00 95.94 219 ALA A C 1
ATOM 1753 O O . ALA A 1 219 ? 24.064 14.707 -8.617 1.00 95.94 219 ALA A O 1
ATOM 1754 N N . ALA A 1 220 ? 22.265 13.396 -8.328 1.00 94.44 220 ALA A N 1
ATOM 1755 C CA . ALA A 1 220 ? 21.551 14.285 -7.404 1.00 94.44 220 ALA A CA 1
ATOM 1756 C C . ALA A 1 220 ? 21.930 14.068 -5.922 1.00 94.44 220 ALA A C 1
ATOM 1758 O O . ALA A 1 220 ? 21.653 14.919 -5.071 1.00 94.44 220 ALA A O 1
ATOM 1759 N N . PHE A 1 221 ? 22.580 12.941 -5.608 1.00 94.12 221 PHE A N 1
ATOM 1760 C CA . PHE A 1 221 ? 22.792 12.469 -4.242 1.00 94.12 221 PHE A CA 1
ATOM 1761 C C . PHE A 1 221 ? 23.540 13.466 -3.359 1.00 94.12 221 PHE A C 1
ATOM 1763 O O . PHE A 1 221 ? 23.173 13.622 -2.201 1.00 94.12 221 PHE A O 1
ATOM 1770 N N . GLU A 1 222 ? 24.537 14.187 -3.878 1.00 93.81 222 GLU A N 1
ATOM 1771 C CA . GLU A 1 222 ? 25.280 15.178 -3.083 1.00 93.81 222 GLU A CA 1
ATOM 1772 C C . GLU A 1 222 ? 24.359 16.267 -2.512 1.00 93.81 222 GLU A C 1
ATOM 1774 O O . GLU A 1 222 ? 24.475 16.643 -1.345 1.00 93.81 222 GLU A O 1
ATOM 1779 N N . THR A 1 223 ? 23.372 16.712 -3.296 1.00 92.88 223 THR A N 1
ATOM 1780 C CA . THR A 1 223 ? 22.375 17.689 -2.834 1.00 92.88 223 THR A CA 1
ATOM 1781 C C . THR A 1 223 ? 21.458 17.079 -1.775 1.00 92.88 223 THR A C 1
ATOM 1783 O O . THR A 1 223 ? 21.118 17.736 -0.790 1.00 92.88 223 THR A O 1
ATOM 1786 N N . HIS A 1 224 ? 21.070 15.815 -1.946 1.00 92.44 224 HIS A N 1
ATOM 1787 C CA . HIS A 1 224 ? 20.236 15.111 -0.975 1.00 92.44 224 HIS A CA 1
ATOM 1788 C C . HIS A 1 224 ? 20.982 14.881 0.343 1.00 92.44 224 HIS A C 1
ATOM 1790 O O . HIS A 1 224 ? 20.431 15.138 1.410 1.00 92.44 224 HIS A O 1
ATOM 1796 N N . ALA A 1 225 ? 22.246 14.465 0.277 1.00 92.19 225 ALA A N 1
ATOM 1797 C CA . ALA A 1 225 ? 23.105 14.242 1.431 1.00 92.19 225 ALA A CA 1
ATOM 1798 C C . ALA A 1 225 ? 23.313 15.534 2.232 1.00 92.19 225 ALA A C 1
ATOM 1800 O O . ALA A 1 225 ? 23.163 15.528 3.452 1.00 92.19 225 ALA A O 1
ATOM 1801 N N . ALA A 1 226 ? 23.570 16.661 1.558 1.00 93.31 226 ALA A N 1
ATOM 1802 C CA . ALA A 1 226 ? 23.680 17.959 2.222 1.00 93.31 226 ALA A CA 1
ATOM 1803 C C . ALA A 1 226 ? 22.385 18.341 2.965 1.00 93.31 226 ALA A C 1
ATOM 1805 O O . ALA A 1 226 ? 22.439 18.811 4.102 1.00 93.31 226 ALA A O 1
ATOM 1806 N N . ARG A 1 227 ? 21.214 18.092 2.356 1.00 90.38 227 ARG A N 1
ATOM 1807 C CA . ARG A 1 227 ? 19.909 18.318 3.001 1.00 90.38 227 ARG A CA 1
ATOM 1808 C C . ARG A 1 227 ? 19.684 17.387 4.189 1.00 90.38 227 ARG A C 1
ATOM 1810 O O . ARG A 1 227 ? 19.236 17.857 5.226 1.00 90.38 227 ARG A O 1
ATOM 1817 N N . LEU A 1 228 ? 20.015 16.103 4.057 1.00 91.44 228 LEU A N 1
ATOM 1818 C CA . LEU A 1 228 ? 19.898 15.113 5.131 1.00 91.44 228 LEU A CA 1
ATOM 1819 C C . LEU A 1 228 ? 20.723 15.497 6.361 1.00 91.44 228 LEU A C 1
ATOM 1821 O O . LEU A 1 228 ? 20.216 15.419 7.472 1.00 91.44 228 LEU A O 1
ATOM 1825 N N . VAL A 1 229 ? 21.969 15.936 6.162 1.00 92.50 229 VAL A N 1
ATOM 1826 C CA . VAL A 1 229 ? 22.863 16.350 7.258 1.00 92.50 229 VAL A CA 1
ATOM 1827 C C . VAL A 1 229 ? 22.348 17.605 7.967 1.00 92.50 229 VAL A C 1
ATOM 1829 O O . VAL A 1 229 ? 22.499 17.729 9.179 1.00 92.50 229 VAL A O 1
ATOM 1832 N N . ALA A 1 230 ? 21.749 18.538 7.225 1.00 93.06 230 ALA A N 1
ATOM 1833 C CA . ALA A 1 230 ? 21.217 19.779 7.785 1.00 93.06 230 ALA A CA 1
ATOM 1834 C C . ALA A 1 230 ? 19.832 19.619 8.440 1.00 93.06 230 ALA A C 1
ATOM 1836 O O . ALA A 1 230 ? 19.408 20.497 9.194 1.00 93.06 230 ALA A O 1
ATOM 1837 N N . ALA A 1 231 ? 19.104 18.544 8.131 1.00 91.50 231 ALA A N 1
ATOM 1838 C CA . ALA A 1 231 ? 17.738 18.342 8.587 1.00 91.50 231 ALA A CA 1
ATOM 1839 C C . ALA A 1 231 ? 17.666 17.681 9.981 1.00 91.50 231 ALA A C 1
ATOM 1841 O O . ALA A 1 231 ? 18.583 16.966 10.388 1.00 91.50 231 ALA A O 1
ATOM 1842 N N . PRO A 1 232 ? 16.558 17.869 10.725 1.00 88.75 232 PRO A N 1
ATOM 1843 C CA . PRO A 1 232 ? 16.327 17.150 11.975 1.00 88.75 232 PRO A CA 1
ATOM 1844 C C . PRO A 1 232 ? 16.289 15.625 11.768 1.00 88.75 232 PRO A C 1
ATOM 1846 O O . PRO A 1 232 ? 15.860 15.180 10.702 1.00 88.75 232 PRO A O 1
ATOM 1849 N N . PRO A 1 233 ? 16.604 14.807 12.794 1.00 82.62 233 PRO A N 1
ATOM 1850 C CA . PRO A 1 233 ? 16.616 13.344 12.677 1.00 82.62 233 PRO A CA 1
ATOM 1851 C C . PRO A 1 233 ? 15.329 12.732 12.102 1.00 82.62 233 PRO A C 1
ATOM 1853 O O . PRO A 1 233 ? 15.397 11.792 11.319 1.00 82.62 233 PRO A O 1
ATOM 1856 N N . ALA A 1 234 ? 14.158 13.303 12.405 1.00 80.12 234 ALA A N 1
ATOM 1857 C CA . ALA A 1 234 ? 12.874 12.839 11.866 1.00 80.12 234 ALA A CA 1
ATOM 1858 C C . ALA A 1 234 ? 12.791 12.903 10.325 1.00 80.12 234 ALA A C 1
ATOM 1860 O O . ALA A 1 234 ? 12.078 12.122 9.698 1.00 80.12 234 ALA A O 1
ATOM 1861 N N . PHE A 1 235 ? 13.540 13.807 9.684 1.00 85.88 235 PHE A N 1
ATOM 1862 C CA . PHE A 1 235 ? 13.585 13.894 8.224 1.00 85.88 235 PHE A CA 1
ATOM 1863 C C . PHE A 1 235 ? 14.266 12.677 7.588 1.00 85.88 235 PHE A C 1
ATOM 1865 O O . PHE A 1 235 ? 13.903 12.297 6.477 1.00 85.88 235 PHE A O 1
ATOM 1872 N N . PHE A 1 236 ? 15.209 12.039 8.290 1.00 84.12 236 PHE A N 1
ATOM 1873 C CA . PHE A 1 236 ? 15.909 10.859 7.787 1.00 84.12 236 PHE A CA 1
ATOM 1874 C C . PHE A 1 236 ? 14.930 9.732 7.450 1.00 84.12 236 PHE A C 1
ATOM 1876 O O . PHE A 1 236 ? 14.953 9.236 6.330 1.00 84.12 236 PHE A O 1
ATOM 1883 N N . HIS A 1 237 ? 14.016 9.398 8.366 1.00 78.12 237 HIS A N 1
ATOM 1884 C CA . HIS A 1 237 ? 13.032 8.333 8.150 1.00 78.12 237 HIS A CA 1
ATOM 1885 C C . HIS A 1 237 ? 12.099 8.631 6.970 1.00 78.12 237 HIS A C 1
ATOM 1887 O O . HIS A 1 237 ? 11.852 7.755 6.141 1.00 78.12 237 HIS A O 1
ATOM 1893 N N . LYS A 1 238 ? 11.649 9.887 6.835 1.00 81.56 238 LYS A N 1
ATOM 1894 C CA . LYS A 1 238 ? 10.843 10.333 5.684 1.00 81.56 238 LYS A CA 1
ATOM 1895 C C . LYS A 1 238 ? 11.600 10.194 4.376 1.00 81.56 238 LYS A C 1
ATOM 1897 O O . LYS A 1 238 ? 11.020 9.789 3.376 1.00 81.56 238 LYS A O 1
ATOM 1902 N N . TYR A 1 239 ? 12.882 10.531 4.374 1.00 86.19 239 TYR A N 1
ATOM 1903 C CA . TYR A 1 239 ? 13.710 10.411 3.189 1.00 86.19 239 TYR A CA 1
ATOM 1904 C C . TYR A 1 239 ? 13.939 8.945 2.808 1.00 86.19 239 TYR A C 1
ATOM 1906 O O . TYR A 1 239 ? 13.650 8.562 1.681 1.00 86.19 239 TYR A O 1
ATOM 1914 N N . THR A 1 240 ? 14.412 8.112 3.737 1.00 81.00 240 THR A N 1
ATOM 1915 C CA . THR A 1 240 ? 14.803 6.724 3.438 1.00 81.00 240 THR A CA 1
ATOM 1916 C C . THR A 1 240 ? 13.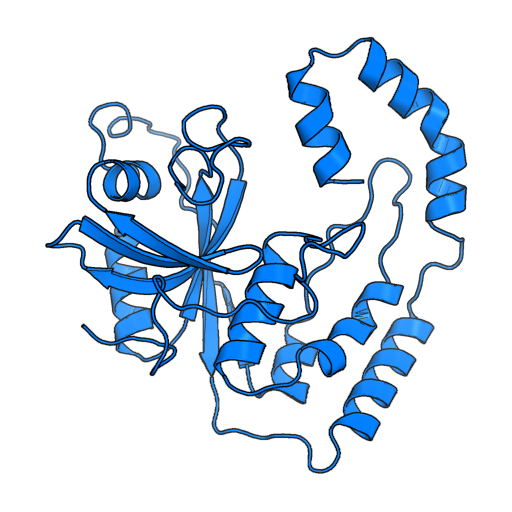633 5.822 3.072 1.00 81.00 240 THR A C 1
ATOM 1918 O O . THR A 1 240 ? 13.846 4.819 2.410 1.00 81.00 240 THR A O 1
ATOM 1921 N N . PHE A 1 241 ? 12.407 6.163 3.476 1.00 77.06 241 PHE A N 1
ATOM 1922 C CA . PHE A 1 241 ? 11.211 5.431 3.051 1.00 77.06 241 PHE A CA 1
ATOM 1923 C C . PHE A 1 241 ? 10.836 5.687 1.578 1.00 77.06 241 PHE A C 1
ATOM 1925 O O . PHE A 1 241 ? 10.100 4.909 0.983 1.00 77.06 241 PHE A O 1
ATOM 1932 N N . ASN A 1 242 ? 11.309 6.788 0.985 1.00 80.38 242 ASN A N 1
ATOM 1933 C CA . ASN A 1 242 ? 10.885 7.251 -0.342 1.00 80.38 242 ASN A CA 1
ATOM 1934 C C . ASN A 1 242 ? 12.004 7.203 -1.400 1.00 80.38 242 ASN A C 1
ATOM 1936 O O . ASN A 1 242 ? 11.847 7.776 -2.483 1.00 80.38 242 ASN A O 1
ATOM 1940 N N . VAL A 1 243 ? 13.139 6.570 -1.087 1.00 76.94 243 VAL A N 1
ATOM 1941 C CA . VAL A 1 243 ? 14.356 6.542 -1.916 1.00 76.94 243 VAL A CA 1
ATOM 1942 C C . VAL A 1 243 ? 14.793 5.120 -2.204 1.00 76.94 243 VAL A C 1
ATOM 1944 O O . VAL A 1 243 ? 14.796 4.312 -1.256 1.00 76.94 243 VAL A O 1
#

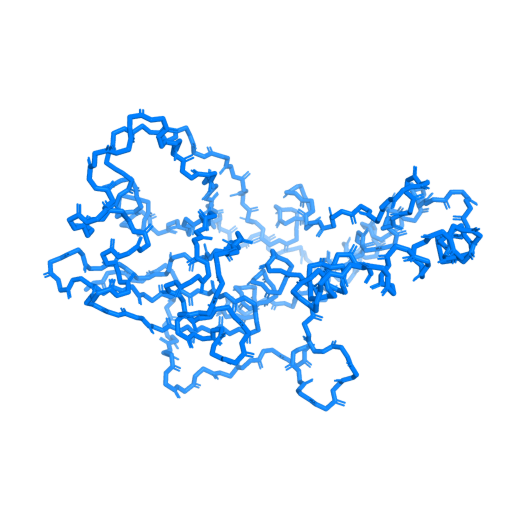Foldseek 3Di:
DFFLQPDDDQVPWDFDPCLPPPDPDSFQAWQLQLVCSVCVSVVHHSVLQCLLVLAFFAPLPFIDDDHRDQVSCCQAWVKHKFWDPDDDQPLVVCVVQLVVSKWKKWWWWCCLPCVCPVHRPVNHTDIHIWTWGDDDVVQQKTWTGTTRGIHIDGDPSSCRRRQNDPVRPPPPPDDGITMMIIDRDPGPHPPDSNVSSVVVSVVSNVNHDPDDRVVSCVVCVVVVVVVCVVDDPSVVSVRVSGD

pLDDT: mean 93.01, std 6.74, range [59.44, 98.69]

Radius of gyration: 19.09 Å; chains: 1; bounding box: 46×43×45 Å

Secondary structure (DSSP, 8-state):
---SS-S--SSS----GGG-TTSS-S---HHHHHHHHHHHHTT--GGGGGGGGGG--B-SSSB------HHHHHHHH-EEEEE----S-HHHHHHHHHHTT-EEEEEEEGGG-GGGTTTTTTT---EEEEEEEEEETTTTEEEEEETTEEEEEETHHHHHHTT-SGGGTT-TT-PPPPEEEEEE-S----SSHHHHHHHHHHHHHTTS-SS-HHHHHHHHHHHHHHHHHHS-HHHHHHHHT--